Protein AF-A0A970NXM2-F1 (afdb_monomer_lite)

Secondary structure (DSSP, 8-state):
-HHHHHTS-STHHHHHHHHHHHHHTHHHHHS-----PPTTTTTSHHHHHHHHHHTT-HHHHHHHHHHHHHHHHHHHHHHHHHHTSSSS--SHHHHHHHHHHHH-GGG-S--HHHHHHHHHHHHHHHHHTTTT-SS-HHHHHHHHHHHHHHHHH-GGGGGGHHHHHHHHHHH-SS--HHHHHHHHHHHHHHHHHHHHHHHHTT-HHHHHHHHHHHHHS--HHHHS-HHHHHHH-

Foldseek 3Di:
DVVVVQQDPDPVNLCLLVVLLCVLLVVCLVPPDDQDDAQLFCVQQVNVVVCVVCVVPRNVQLVVLSVLLLLLLVLQLVLCVPVVPDVGNTSCSSNVSSVLVSLPNSPSGHGLQSVLSNLQSVLVSLLLVQLVDLCSLVSLLSSLLSLLVSCSSPVCSVVCLVVSLVSNVVRHPDPDVSSVVNSPCNNCVSVVVVCVVCVVVVNNVVNVVSNVSSVPPDPCSCVVDVSNVVSVD

Sequence (233 aa):
MLLKLAKSKGTINYLLPTLAGLLFWMKELMNPTIYPYYRGESENLLFQAIDKFLHPYEKLQIIFALAVVITLAYLLQQINNHYNFIRHRSFFPALTFIIIISGFTGMHSLHPVYLASIFIGIAIYRLFDIYERPKPYSAAFDAGFLLGVASLFYLNTFLLFPAFISGLSILSHEKRWREFVLISIGTLLPILFAVSYSIITEQFLEMLKVFEQNLITSNSHFGKNIKIQIYLG

Radius of gyration: 19.2 Å; chains: 1; bounding box: 57×32×51 Å

pLDDT: mean 87.13, std 11.41, range [49.31, 98.56]

Structure (mmCIF, N/CA/C/O backbone):
data_AF-A0A970NXM2-F1
#
_entry.id   AF-A0A970NXM2-F1
#
loop_
_atom_site.group_PDB
_atom_site.id
_atom_site.type_symbol
_atom_site.label_atom_id
_atom_site.label_alt_id
_atom_site.label_comp_id
_atom_site.label_asym_id
_atom_site.label_entity_id
_atom_site.label_seq_id
_atom_site.pdbx_PDB_ins_code
_atom_site.Cartn_x
_atom_site.Cartn_y
_atom_site.Cartn_z
_atom_site.occupancy
_atom_site.B_iso_or_equiv
_atom_site.auth_seq_id
_atom_site.auth_comp_id
_atom_site.auth_asym_id
_atom_site.auth_atom_id
_atom_site.pdbx_PDB_model_num
ATOM 1 N N . MET A 1 1 ? -30.966 -3.063 -14.718 1.00 51.62 1 MET A N 1
ATOM 2 C CA . MET A 1 1 ? -30.820 -4.529 -14.537 1.00 51.62 1 MET A CA 1
ATOM 3 C C . MET A 1 1 ? -29.600 -4.891 -13.684 1.00 51.62 1 MET A C 1
ATOM 5 O O . MET A 1 1 ? -29.771 -5.597 -12.699 1.00 51.62 1 MET A O 1
ATOM 9 N N . LEU A 1 2 ? -28.418 -4.323 -13.964 1.00 49.31 2 LEU A N 1
ATOM 10 C CA . LEU A 1 2 ? -27.185 -4.504 -13.170 1.00 49.31 2 LEU A CA 1
ATOM 11 C C . LEU A 1 2 ? -27.347 -4.169 -11.671 1.00 49.31 2 LEU A C 1
ATOM 13 O O . LEU A 1 2 ? -26.905 -4.927 -10.814 1.00 49.31 2 LEU A O 1
ATOM 17 N N . LEU A 1 3 ? -28.090 -3.104 -11.345 1.00 52.34 3 LEU A N 1
ATOM 18 C CA . LEU A 1 3 ? -28.385 -2.708 -9.958 1.00 52.34 3 LEU A CA 1
ATOM 19 C C . LEU A 1 3 ? -29.198 -3.752 -9.166 1.00 52.34 3 LEU A C 1
ATOM 21 O O . LEU A 1 3 ? -29.034 -3.855 -7.955 1.00 52.34 3 LEU A O 1
ATOM 25 N N . LYS A 1 4 ? -30.070 -4.533 -9.825 1.00 56.59 4 LYS A N 1
ATOM 26 C CA . LYS A 1 4 ? -30.846 -5.602 -9.164 1.00 56.59 4 LYS A CA 1
ATOM 27 C C . LYS A 1 4 ? -29.987 -6.844 -8.914 1.00 56.59 4 LYS A C 1
ATOM 29 O O . LYS A 1 4 ? -30.122 -7.455 -7.859 1.00 56.59 4 LYS A O 1
ATOM 3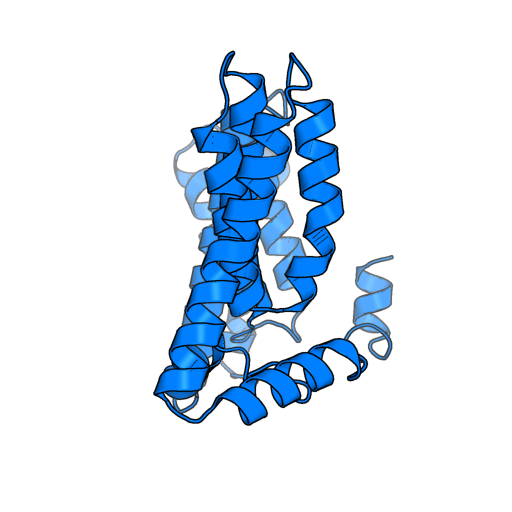4 N N . LEU A 1 5 ? -29.082 -7.171 -9.841 1.00 54.75 5 LEU A N 1
ATOM 35 C CA . LEU A 1 5 ? -28.118 -8.264 -9.682 1.00 54.75 5 LEU A CA 1
ATOM 36 C C . LEU A 1 5 ? -27.147 -7.973 -8.531 1.00 54.75 5 LEU A C 1
ATOM 38 O O . LEU A 1 5 ? -27.050 -8.783 -7.618 1.00 54.75 5 LEU A O 1
ATOM 42 N N . ALA A 1 6 ? -26.555 -6.777 -8.478 1.00 54.09 6 ALA A N 1
ATOM 43 C CA . ALA A 1 6 ? -25.621 -6.383 -7.415 1.00 54.09 6 ALA A CA 1
ATOM 44 C C . ALA A 1 6 ? -26.251 -6.292 -6.004 1.00 54.09 6 ALA A C 1
ATOM 46 O O . ALA A 1 6 ? -25.542 -6.375 -5.001 1.00 54.09 6 ALA A O 1
ATOM 47 N N . LYS A 1 7 ? -27.582 -6.144 -5.912 1.00 52.72 7 LYS A N 1
ATOM 48 C CA . LYS A 1 7 ? -28.333 -6.055 -4.644 1.00 52.72 7 LYS A CA 1
ATOM 49 C C . LYS A 1 7 ? -28.886 -7.405 -4.156 1.00 52.72 7 LYS A C 1
ATOM 51 O O . LYS A 1 7 ? -29.424 -7.479 -3.053 1.00 52.72 7 LYS A O 1
ATOM 56 N N . SER A 1 8 ? -28.787 -8.465 -4.962 1.00 52.66 8 SER A N 1
ATOM 57 C CA . SER A 1 8 ? -29.220 -9.814 -4.570 1.00 52.66 8 SER A CA 1
ATOM 58 C C . SER A 1 8 ? -28.339 -10.374 -3.432 1.00 52.66 8 SER A C 1
ATOM 60 O O . SER A 1 8 ? -27.181 -9.996 -3.275 1.00 52.66 8 SER A O 1
ATOM 62 N N . LYS A 1 9 ? -28.877 -11.261 -2.589 1.00 57.03 9 LYS A N 1
ATOM 63 C CA . LYS A 1 9 ? -28.135 -11.889 -1.474 1.00 57.03 9 LYS A CA 1
ATOM 64 C C . LYS A 1 9 ? -27.429 -13.199 -1.872 1.00 57.03 9 LYS A C 1
ATOM 66 O O . LYS A 1 9 ? -27.000 -13.942 -0.997 1.00 57.03 9 LYS A O 1
ATOM 71 N N . GLY A 1 10 ? -27.355 -13.521 -3.165 1.00 63.84 10 GLY A N 1
ATOM 72 C CA . GLY A 1 10 ? -26.793 -14.788 -3.642 1.00 63.84 10 GLY A CA 1
ATOM 73 C C . GLY A 1 10 ? -25.262 -14.830 -3.614 1.00 63.84 10 GLY A C 1
ATOM 74 O O . GLY A 1 10 ? -24.608 -13.831 -3.903 1.00 63.84 10 GLY A O 1
ATOM 75 N N . THR A 1 11 ? -24.692 -16.012 -3.353 1.00 64.00 11 THR A N 1
ATOM 76 C CA . THR A 1 11 ? -23.241 -16.301 -3.390 1.00 64.00 11 THR A CA 1
ATOM 77 C C . THR A 1 11 ? -22.576 -15.867 -4.704 1.00 64.00 11 THR A C 1
ATOM 79 O O . THR A 1 11 ? -21.425 -15.445 -4.712 1.00 64.00 11 THR A O 1
ATOM 82 N N . ILE A 1 12 ? -23.332 -15.874 -5.808 1.00 66.25 12 ILE A N 1
ATOM 83 C CA . ILE A 1 12 ? -22.921 -15.382 -7.136 1.00 66.25 12 ILE A CA 1
ATOM 84 C C . ILE A 1 12 ? -22.411 -13.933 -7.096 1.00 66.25 12 ILE A C 1
ATOM 86 O O . ILE A 1 12 ? -21.516 -13.577 -7.858 1.00 66.25 12 ILE A O 1
ATOM 90 N N . ASN A 1 13 ? -22.904 -13.104 -6.175 1.00 72.75 13 ASN A N 1
ATOM 91 C CA . ASN A 1 13 ? -22.493 -11.706 -6.099 1.00 72.75 13 ASN A CA 1
ATOM 92 C C . ASN A 1 13 ? -21.070 -11.513 -5.578 1.00 72.75 13 ASN A C 1
ATOM 94 O O . ASN A 1 13 ? -20.449 -10.504 -5.900 1.00 72.75 13 ASN A O 1
ATOM 98 N N . TYR A 1 14 ? -20.522 -12.500 -4.863 1.00 76.06 14 TYR A N 1
ATOM 99 C CA . TYR A 1 14 ? -19.106 -12.508 -4.510 1.00 76.06 14 TYR A CA 1
ATOM 100 C C . TYR A 1 14 ? -18.216 -12.753 -5.728 1.00 76.06 14 TYR A C 1
ATOM 102 O O . TYR A 1 14 ? -17.083 -12.294 -5.722 1.00 76.06 14 TYR A O 1
ATOM 110 N N . LEU A 1 15 ? -18.711 -13.423 -6.774 1.00 84.69 15 LEU A N 1
ATOM 111 C CA . LEU A 1 15 ? -17.960 -13.679 -8.008 1.00 84.69 15 LEU A CA 1
ATOM 112 C C . LEU A 1 15 ? -18.095 -12.550 -9.040 1.00 84.69 15 LEU A C 1
ATOM 114 O O . LEU A 1 15 ? -17.373 -12.524 -10.029 1.00 84.69 15 LEU A O 1
ATOM 118 N N . LEU A 1 16 ? -19.011 -11.598 -8.842 1.00 85.75 16 LEU A N 1
ATOM 119 C CA . LEU A 1 16 ? -19.189 -10.499 -9.794 1.00 85.75 16 LEU A CA 1
ATOM 120 C C . LEU A 1 16 ? -17.921 -9.637 -9.961 1.00 85.75 16 LEU A C 1
ATOM 122 O O . LEU A 1 16 ? -17.579 -9.362 -11.109 1.00 85.75 16 LEU A O 1
ATOM 126 N N . PRO A 1 17 ? -17.202 -9.223 -8.893 1.00 86.62 17 PRO A N 1
ATOM 127 C CA . PRO A 1 17 ? -15.976 -8.442 -9.042 1.00 86.62 17 PRO A CA 1
ATOM 128 C C . PRO A 1 17 ? -14.896 -9.199 -9.828 1.00 86.62 17 PRO A C 1
ATOM 130 O O . PRO A 1 17 ? -14.318 -8.652 -10.763 1.00 86.62 17 PRO A O 1
ATOM 133 N N . THR A 1 18 ? -14.670 -10.477 -9.517 1.00 89.50 18 THR A N 1
ATOM 134 C CA . THR A 1 18 ? -13.698 -11.322 -10.229 1.00 89.50 18 THR A CA 1
ATOM 135 C C . THR A 1 18 ? -14.045 -11.485 -11.703 1.00 89.50 18 THR A C 1
ATOM 137 O O . THR A 1 18 ? -13.184 -11.278 -12.557 1.00 89.50 18 THR A O 1
ATOM 140 N N . LEU A 1 19 ? -15.304 -11.798 -12.021 1.00 90.94 19 LEU A N 1
ATOM 141 C CA . LEU A 1 19 ? -15.761 -11.927 -13.407 1.00 90.94 19 LEU A CA 1
ATOM 142 C C . LEU A 1 19 ? -15.660 -10.601 -14.171 1.00 90.94 19 LEU A C 1
ATOM 144 O O . LEU A 1 19 ? -15.241 -10.595 -15.325 1.00 90.94 19 LEU A O 1
ATOM 148 N N . ALA A 1 20 ? -16.002 -9.480 -13.530 1.00 89.62 20 ALA A N 1
ATOM 149 C CA . ALA A 1 20 ? -15.867 -8.154 -14.126 1.00 89.62 20 ALA A CA 1
ATOM 150 C C . ALA A 1 20 ? -14.399 -7.812 -14.418 1.00 89.62 20 ALA A C 1
ATOM 152 O O . ALA A 1 20 ? -14.097 -7.355 -15.516 1.00 89.62 20 ALA A O 1
ATOM 153 N N . GLY A 1 21 ? -13.487 -8.083 -13.480 1.00 89.81 21 GLY A N 1
ATOM 154 C CA . GLY A 1 21 ? -12.051 -7.874 -13.677 1.00 89.81 21 GLY A CA 1
ATOM 155 C C . GLY A 1 21 ? -11.508 -8.685 -14.855 1.00 89.81 21 GLY A C 1
ATOM 156 O O . GLY A 1 21 ? -10.881 -8.118 -15.744 1.00 89.81 21 GLY A O 1
ATOM 157 N N . LEU A 1 22 ? -11.824 -9.985 -14.916 1.00 91.94 22 LEU A N 1
ATOM 158 C CA . LEU A 1 22 ? -11.430 -10.855 -16.033 1.00 91.94 22 LEU A CA 1
ATOM 159 C C . LEU A 1 22 ? -11.963 -10.352 -17.379 1.00 91.94 22 LEU A C 1
ATOM 161 O O . LEU A 1 22 ? -11.237 -10.364 -18.369 1.00 91.94 22 LEU A O 1
ATOM 165 N N . LEU A 1 23 ? -13.219 -9.900 -17.413 1.00 92.25 23 LEU A N 1
ATOM 166 C CA . LEU A 1 23 ? -13.845 -9.389 -18.628 1.00 92.25 23 LEU A CA 1
ATOM 167 C C . LEU A 1 23 ? -13.195 -8.082 -19.092 1.00 92.25 23 LEU A C 1
ATOM 169 O O . LEU A 1 23 ? -12.892 -7.943 -20.275 1.00 92.25 23 LEU A O 1
ATOM 173 N N . PHE A 1 24 ? -12.964 -7.131 -18.184 1.00 90.56 24 PHE A N 1
ATOM 174 C CA . PHE A 1 24 ? -12.408 -5.828 -18.551 1.00 90.56 24 PHE A CA 1
ATOM 175 C C . PHE A 1 24 ? -10.918 -5.875 -18.896 1.00 90.56 24 PHE A C 1
ATOM 177 O O . PHE A 1 24 ? -10.486 -5.115 -19.754 1.00 90.56 24 PHE A O 1
ATOM 184 N N . TRP A 1 25 ? -10.154 -6.782 -18.285 1.00 93.12 25 TRP A N 1
ATOM 185 C CA . TRP A 1 25 ? -8.719 -6.950 -18.547 1.00 93.12 25 TRP A CA 1
ATOM 186 C C . TRP A 1 25 ? -8.432 -7.954 -19.672 1.00 93.12 25 TRP A C 1
ATOM 188 O O . TRP A 1 25 ? -7.274 -8.222 -19.994 1.00 93.12 25 TRP A O 1
ATOM 198 N N . MET A 1 26 ? -9.471 -8.536 -20.288 1.00 89.75 26 MET A N 1
ATOM 199 C CA . MET A 1 26 ? -9.331 -9.573 -21.316 1.00 89.75 26 MET A CA 1
ATOM 200 C C . MET A 1 26 ? -8.472 -9.107 -22.498 1.00 89.75 26 MET A C 1
ATOM 202 O O . MET A 1 26 ? -7.685 -9.882 -23.038 1.00 89.75 26 MET A O 1
ATOM 206 N N . LYS A 1 27 ? -8.598 -7.836 -22.893 1.00 89.00 27 LYS A N 1
ATOM 207 C CA . LYS A 1 27 ? -7.837 -7.269 -24.009 1.00 89.00 27 LYS A CA 1
ATOM 208 C C . LYS A 1 27 ? -6.336 -7.257 -23.714 1.00 89.00 27 LYS A C 1
ATOM 210 O O . LYS A 1 27 ? -5.552 -7.672 -24.566 1.00 89.00 27 LYS A O 1
ATOM 215 N N . GLU A 1 28 ? -5.948 -6.811 -22.525 1.00 87.75 28 GLU A N 1
ATOM 216 C CA . GLU A 1 28 ? -4.548 -6.726 -22.103 1.00 87.75 28 GLU A CA 1
ATOM 217 C C . GLU A 1 28 ? -3.967 -8.109 -21.765 1.00 87.75 28 GLU A C 1
ATOM 219 O O . GLU A 1 28 ? -2.797 -8.366 -22.027 1.00 87.75 28 GLU A O 1
ATOM 224 N N . LEU A 1 29 ? -4.791 -9.058 -21.309 1.00 88.38 29 LEU A N 1
ATOM 225 C CA . LEU A 1 29 ? -4.407 -10.473 -21.187 1.00 88.38 29 LEU A CA 1
ATOM 226 C C . LEU A 1 29 ? -4.027 -11.100 -22.540 1.00 88.38 29 LEU A C 1
ATOM 228 O O . LEU A 1 29 ? -3.124 -11.939 -22.610 1.00 88.38 29 LEU A O 1
ATOM 232 N N . MET A 1 30 ? -4.719 -10.711 -23.616 1.00 89.50 30 MET A N 1
ATOM 233 C CA . MET A 1 30 ? -4.432 -11.190 -24.971 1.00 89.50 30 MET A CA 1
ATOM 234 C C . MET A 1 30 ? -3.231 -10.475 -25.596 1.00 89.50 30 MET A C 1
ATOM 236 O O . MET A 1 30 ? -2.413 -11.134 -26.236 1.00 89.50 30 MET A O 1
ATOM 240 N N . ASN A 1 31 ? -3.117 -9.160 -25.392 1.00 89.56 31 ASN A N 1
ATOM 241 C CA . ASN A 1 31 ? -2.038 -8.325 -25.918 1.00 89.56 31 ASN A CA 1
ATOM 242 C C . ASN A 1 31 ? -1.353 -7.572 -24.769 1.00 89.56 31 ASN A C 1
ATOM 244 O O . ASN A 1 31 ? -1.768 -6.452 -24.453 1.00 89.56 31 ASN A O 1
ATOM 248 N N . PRO A 1 32 ? -0.332 -8.179 -24.140 1.00 85.75 32 PRO A N 1
ATOM 249 C CA . PRO A 1 32 ? 0.332 -7.583 -22.998 1.00 85.75 32 PRO A CA 1
ATOM 250 C C . PRO A 1 32 ? 1.004 -6.261 -23.345 1.00 85.75 32 PRO A C 1
ATOM 252 O O . PRO A 1 32 ? 1.709 -6.148 -24.345 1.00 85.75 32 PRO A O 1
ATOM 255 N N . THR A 1 33 ? 0.808 -5.262 -22.492 1.00 83.81 33 THR A N 1
ATOM 256 C CA . THR A 1 33 ? 1.515 -3.984 -22.574 1.00 83.81 33 THR A CA 1
ATOM 257 C C . THR A 1 33 ? 2.249 -3.747 -21.267 1.00 83.81 33 THR A C 1
ATOM 259 O O . THR A 1 33 ? 1.625 -3.675 -20.207 1.00 83.81 33 THR A O 1
ATOM 262 N N . ILE A 1 34 ? 3.573 -3.630 -21.333 1.00 83.00 34 ILE A N 1
ATOM 263 C CA . ILE A 1 34 ? 4.397 -3.329 -20.161 1.00 83.00 34 ILE A CA 1
ATOM 264 C C . ILE A 1 34 ? 4.172 -1.871 -19.763 1.00 83.00 34 ILE A C 1
ATOM 266 O O . ILE A 1 34 ? 4.107 -0.982 -20.616 1.00 83.00 34 ILE A O 1
ATOM 270 N N . TYR A 1 35 ? 4.049 -1.629 -18.461 1.00 85.44 35 TYR A N 1
ATOM 271 C CA . TYR A 1 35 ? 3.904 -0.280 -17.944 1.00 85.44 35 TYR A CA 1
ATOM 272 C C . TYR A 1 35 ? 5.259 0.451 -17.974 1.00 85.44 35 TYR A C 1
ATOM 274 O O . TYR A 1 35 ? 6.244 -0.066 -17.442 1.00 85.44 35 TYR A O 1
ATOM 282 N N . PRO A 1 36 ? 5.347 1.645 -18.586 1.00 85.06 36 PRO A N 1
ATOM 283 C CA . PRO A 1 36 ? 6.585 2.410 -18.622 1.00 85.06 36 PRO A CA 1
ATOM 284 C C . PRO A 1 36 ? 6.792 3.152 -17.295 1.00 85.06 36 PRO A C 1
ATOM 286 O O . PRO A 1 36 ? 6.307 4.273 -17.106 1.00 85.06 36 PRO A O 1
ATOM 289 N N . TYR A 1 37 ? 7.529 2.507 -16.388 1.00 86.00 37 TYR A N 1
ATOM 290 C CA . TYR A 1 37 ? 7.935 3.072 -15.102 1.00 86.00 37 TYR A CA 1
ATOM 291 C C . TYR A 1 37 ? 8.694 4.393 -15.277 1.00 86.00 37 TYR A C 1
ATOM 293 O O . TYR A 1 37 ? 9.531 4.532 -16.177 1.00 86.00 37 TYR A O 1
ATOM 301 N N . TYR A 1 38 ? 8.445 5.363 -14.396 1.00 84.19 38 TYR A N 1
ATOM 302 C CA . TYR A 1 38 ? 9.346 6.511 -14.283 1.00 84.19 38 TYR A CA 1
ATOM 303 C C . TYR A 1 38 ? 10.623 6.117 -13.516 1.00 84.19 38 TYR A C 1
ATOM 305 O O . TYR A 1 38 ? 10.699 5.065 -12.878 1.00 84.19 38 TYR A O 1
ATOM 313 N N . ARG A 1 39 ? 11.666 6.954 -13.587 1.00 83.75 39 ARG A N 1
ATOM 314 C CA . ARG A 1 39 ? 12.957 6.667 -12.935 1.00 83.75 39 ARG A CA 1
ATOM 315 C C . ARG A 1 39 ? 12.795 6.499 -11.420 1.00 83.75 39 ARG A C 1
ATOM 317 O O . ARG A 1 39 ? 12.246 7.381 -10.766 1.00 83.75 39 ARG A O 1
ATOM 324 N N . GLY A 1 40 ? 13.275 5.379 -10.884 1.00 83.50 40 GLY A N 1
ATOM 325 C CA . GLY A 1 40 ? 13.169 5.036 -9.465 1.00 83.50 40 GLY A CA 1
ATOM 326 C C . GLY A 1 40 ? 11.869 4.328 -9.061 1.00 83.50 40 GLY A C 1
ATOM 327 O O . GLY A 1 40 ? 11.788 3.813 -7.949 1.00 83.50 40 GLY A O 1
ATOM 328 N N . GLU A 1 41 ? 10.853 4.244 -9.928 1.00 86.62 41 GLU A N 1
ATOM 329 C CA . GLU A 1 41 ? 9.565 3.621 -9.585 1.00 86.62 41 GLU A CA 1
ATOM 330 C C . GLU A 1 41 ? 9.669 2.094 -9.447 1.00 86.62 41 GLU A C 1
ATOM 332 O O . GLU A 1 41 ? 9.188 1.527 -8.462 1.00 86.62 41 GLU A O 1
ATOM 337 N N . SER A 1 42 ? 10.338 1.427 -10.393 1.00 89.25 42 SER A N 1
ATOM 338 C CA . SER A 1 42 ? 10.581 -0.021 -10.340 1.00 89.25 42 SER A CA 1
ATOM 339 C C . SER A 1 42 ? 11.682 -0.422 -9.354 1.00 89.25 42 SER A C 1
ATOM 341 O O . SER A 1 42 ? 11.787 -1.580 -8.960 1.00 89.25 42 SER A O 1
ATOM 343 N N . GLU A 1 43 ? 12.488 0.545 -8.918 1.00 90.12 43 GLU A N 1
ATOM 344 C CA . GLU A 1 43 ? 13.661 0.334 -8.067 1.00 90.12 43 GLU A CA 1
ATOM 345 C C . GLU A 1 43 ? 13.348 0.452 -6.567 1.00 90.12 43 GLU A C 1
ATOM 347 O O . GLU A 1 43 ? 14.238 0.283 -5.737 1.00 90.12 43 GLU A O 1
ATOM 352 N N . ASN A 1 44 ? 12.087 0.708 -6.196 1.00 91.06 44 ASN A N 1
ATOM 353 C CA . ASN A 1 44 ? 11.649 0.692 -4.799 1.00 91.06 44 ASN A CA 1
ATOM 354 C C . ASN A 1 44 ? 11.992 -0.655 -4.139 1.00 91.06 44 ASN A C 1
ATOM 356 O O . ASN A 1 44 ? 11.723 -1.708 -4.711 1.00 91.06 44 ASN A O 1
ATOM 360 N N . LEU A 1 45 ? 12.545 -0.630 -2.922 1.00 90.62 45 LEU A N 1
ATOM 361 C CA . LEU A 1 45 ? 13.250 -1.770 -2.320 1.00 90.62 45 LEU A CA 1
ATOM 362 C C . LEU A 1 45 ? 12.470 -3.098 -2.362 1.00 90.62 45 LEU A C 1
ATOM 364 O O . LEU A 1 45 ? 12.998 -4.112 -2.816 1.00 90.62 45 LEU A O 1
ATOM 368 N N . LEU A 1 46 ? 11.210 -3.109 -1.908 1.00 93.06 46 LEU A N 1
ATOM 369 C CA . LEU A 1 46 ? 10.402 -4.338 -1.910 1.00 93.06 46 LEU A CA 1
ATOM 370 C C . LEU A 1 46 ? 9.811 -4.651 -3.287 1.00 93.06 46 LEU A C 1
ATOM 372 O O . LEU A 1 46 ? 9.609 -5.818 -3.625 1.00 93.06 46 LEU A O 1
ATOM 376 N N . PHE A 1 47 ? 9.528 -3.624 -4.085 1.00 93.88 47 PHE A N 1
ATOM 377 C CA . PHE A 1 47 ? 8.950 -3.809 -5.410 1.00 93.88 47 PHE A CA 1
ATOM 378 C C . PHE A 1 47 ? 9.972 -4.349 -6.415 1.00 93.88 47 PHE A C 1
ATOM 380 O O . PHE A 1 47 ? 9.633 -5.223 -7.206 1.00 93.88 47 PHE A O 1
ATOM 387 N N . GLN A 1 48 ? 11.229 -3.917 -6.326 1.00 93.00 48 GLN A N 1
ATOM 388 C CA . GLN A 1 48 ? 12.312 -4.311 -7.222 1.00 93.00 48 GLN A CA 1
ATOM 389 C C . GLN A 1 48 ? 12.505 -5.833 -7.266 1.00 93.00 48 GLN A C 1
ATOM 391 O O . GLN A 1 48 ? 12.794 -6.390 -8.322 1.00 93.00 48 GLN A O 1
ATOM 396 N N . ALA A 1 49 ? 12.333 -6.526 -6.136 1.00 92.00 49 ALA A N 1
ATOM 397 C CA . ALA A 1 49 ? 12.417 -7.985 -6.087 1.00 92.00 49 ALA A CA 1
ATOM 398 C C . ALA A 1 49 ? 11.297 -8.659 -6.902 1.00 92.00 49 ALA A C 1
ATOM 400 O O . ALA A 1 49 ? 11.542 -9.636 -7.610 1.00 92.00 49 ALA A O 1
ATOM 401 N N . ILE A 1 50 ? 10.079 -8.117 -6.825 1.00 93.12 50 ILE A N 1
ATOM 402 C CA . ILE A 1 50 ? 8.908 -8.625 -7.550 1.00 93.12 50 ILE A CA 1
ATOM 403 C C . ILE A 1 50 ? 9.022 -8.295 -9.036 1.00 93.12 50 ILE A C 1
ATOM 405 O O . ILE A 1 50 ? 8.800 -9.174 -9.868 1.00 93.12 50 ILE A O 1
ATOM 409 N N . ASP A 1 51 ? 9.408 -7.059 -9.364 1.00 92.56 51 ASP A N 1
ATOM 410 C CA . ASP A 1 51 ? 9.624 -6.624 -10.740 1.00 92.56 51 ASP A CA 1
ATOM 411 C C . ASP A 1 51 ? 10.691 -7.491 -11.409 1.00 92.56 51 ASP A C 1
ATOM 413 O O . ASP A 1 51 ? 10.386 -8.147 -12.394 1.00 92.56 51 ASP A O 1
ATOM 417 N N . LYS A 1 52 ? 11.884 -7.648 -10.815 1.00 92.31 52 LYS A N 1
ATOM 418 C CA . LYS A 1 52 ? 12.951 -8.513 -11.362 1.00 92.31 52 LYS A CA 1
ATOM 419 C C . LYS A 1 52 ? 12.491 -9.948 -11.630 1.00 92.31 52 LYS A C 1
ATOM 421 O O . LYS A 1 52 ? 12.907 -10.542 -12.622 1.00 92.31 52 LYS A O 1
ATOM 426 N N . PHE A 1 53 ? 11.655 -10.513 -10.758 1.00 93.19 53 PHE A N 1
ATOM 427 C CA . PHE A 1 53 ? 11.149 -11.878 -10.914 1.00 93.19 53 PHE A CA 1
ATOM 428 C C . PHE A 1 53 ? 10.111 -12.004 -12.042 1.00 93.19 53 PHE A C 1
ATOM 430 O O . PHE A 1 53 ? 10.115 -12.988 -12.781 1.00 93.19 53 PHE A O 1
ATOM 437 N N . LEU A 1 54 ? 9.226 -11.014 -12.189 1.00 92.19 54 LEU A N 1
ATOM 438 C CA . LEU A 1 54 ? 8.138 -11.030 -13.173 1.00 92.19 54 LEU A CA 1
ATOM 439 C C . LEU A 1 54 ? 8.507 -10.362 -14.508 1.00 92.19 54 LEU A C 1
ATOM 441 O O . LEU A 1 54 ? 7.811 -10.579 -15.501 1.00 92.19 54 LEU A O 1
ATOM 445 N N . HIS A 1 55 ? 9.598 -9.594 -14.563 1.00 88.19 55 HIS A N 1
ATOM 446 C CA . HIS A 1 55 ? 10.044 -8.838 -15.736 1.00 88.19 55 HIS A CA 1
ATOM 447 C C . HIS A 1 55 ? 10.115 -9.680 -17.022 1.00 88.19 55 HIS A C 1
ATOM 449 O O . HIS A 1 55 ? 9.601 -9.228 -18.043 1.00 88.19 55 HIS A O 1
ATOM 455 N N . PRO A 1 56 ? 10.647 -10.923 -17.006 1.00 89.12 56 PRO A N 1
ATOM 456 C CA . PRO A 1 56 ? 10.747 -11.742 -18.217 1.00 89.12 56 PRO A CA 1
ATOM 457 C C . PRO A 1 56 ? 9.397 -12.231 -18.766 1.00 89.12 56 PRO A C 1
ATOM 459 O O . PRO A 1 56 ? 9.336 -12.737 -19.884 1.00 89.12 56 PRO A O 1
ATOM 462 N N . TYR A 1 57 ? 8.321 -12.140 -17.978 1.00 91.81 57 TYR A N 1
ATOM 463 C CA . TYR A 1 57 ? 7.046 -12.793 -18.259 1.00 91.81 57 TYR A CA 1
ATOM 464 C C . TYR A 1 57 ? 5.892 -11.786 -18.317 1.00 91.81 57 TYR A C 1
ATOM 466 O O . TYR A 1 57 ? 5.109 -11.651 -17.375 1.00 91.81 57 TYR A O 1
ATOM 474 N N . GLU A 1 58 ? 5.728 -11.128 -19.463 1.00 90.56 58 GLU A N 1
ATOM 475 C CA . GLU A 1 58 ? 4.730 -10.062 -19.669 1.00 90.56 58 GLU A CA 1
ATOM 476 C C . GLU A 1 58 ? 3.299 -10.481 -19.288 1.00 90.56 58 GLU A C 1
ATOM 478 O O . GLU A 1 58 ? 2.589 -9.765 -18.584 1.00 90.56 58 GLU A O 1
ATOM 483 N N . LYS A 1 59 ? 2.870 -11.688 -19.682 1.00 91.31 59 LYS A N 1
ATOM 484 C CA . LYS A 1 59 ? 1.536 -12.207 -19.325 1.00 91.31 59 LYS A CA 1
ATOM 485 C C . LYS A 1 59 ? 1.382 -12.445 -17.824 1.00 91.31 59 LYS A C 1
ATOM 487 O O . LYS A 1 59 ? 0.309 -12.201 -17.277 1.00 91.31 59 LYS A O 1
ATOM 492 N N . LEU A 1 60 ? 2.436 -12.919 -17.154 1.00 92.62 60 LEU A N 1
ATOM 493 C CA . LEU A 1 60 ? 2.390 -13.161 -15.711 1.00 92.62 60 LEU A CA 1
ATOM 494 C C . LEU A 1 60 ? 2.302 -11.851 -14.928 1.00 92.62 60 LEU A C 1
ATOM 496 O O . LEU A 1 60 ? 1.601 -11.825 -13.923 1.00 92.62 60 LEU A O 1
ATOM 500 N N . GLN A 1 61 ? 2.923 -10.765 -15.401 1.00 92.69 61 GLN A N 1
ATOM 501 C CA . GLN A 1 61 ? 2.773 -9.437 -14.791 1.00 92.69 61 GLN A CA 1
ATOM 502 C C . GLN A 1 61 ? 1.311 -8.988 -14.762 1.00 92.69 61 GLN A C 1
ATOM 504 O O . GLN A 1 61 ? 0.823 -8.553 -13.721 1.00 92.69 61 GLN A O 1
ATOM 509 N N . ILE A 1 62 ? 0.595 -9.144 -15.879 1.00 93.25 62 ILE A N 1
ATOM 510 C CA . ILE A 1 62 ? -0.815 -8.745 -15.994 1.00 93.25 62 ILE A CA 1
ATOM 511 C C . ILE A 1 62 ? -1.708 -9.643 -15.139 1.00 93.25 62 ILE A C 1
ATOM 513 O O . ILE A 1 62 ? -2.564 -9.142 -14.413 1.00 93.25 62 ILE A O 1
ATOM 517 N N . ILE A 1 63 ? -1.490 -10.962 -15.168 1.00 94.25 63 ILE A N 1
ATOM 518 C CA . ILE A 1 63 ? -2.237 -11.911 -14.327 1.00 94.25 63 ILE A CA 1
ATOM 519 C C . ILE A 1 63 ? -2.018 -11.599 -12.842 1.00 94.25 63 ILE A C 1
ATOM 521 O O . ILE A 1 63 ? -2.976 -11.577 -12.067 1.00 94.25 63 ILE A O 1
ATOM 525 N N . PHE A 1 64 ? -0.774 -11.328 -12.444 1.00 95.00 64 PHE A N 1
ATOM 526 C CA . PHE A 1 64 ? -0.433 -10.967 -11.074 1.00 95.00 64 PHE A CA 1
ATOM 527 C C . PHE A 1 64 ? -1.074 -9.635 -10.670 1.00 95.00 64 PHE A C 1
ATOM 529 O O . PHE A 1 64 ? -1.716 -9.560 -9.624 1.00 95.00 64 PHE A O 1
ATOM 536 N N . ALA A 1 65 ? -0.979 -8.603 -11.513 1.00 94.62 65 ALA A N 1
ATOM 537 C CA . ALA A 1 65 ? -1.617 -7.311 -11.273 1.00 94.62 65 ALA A CA 1
ATOM 538 C C . ALA A 1 65 ? -3.140 -7.444 -11.127 1.00 94.62 65 ALA A C 1
ATOM 540 O O . ALA A 1 65 ? -3.712 -6.921 -10.171 1.00 94.62 65 ALA A O 1
ATOM 541 N N . LEU A 1 66 ? -3.793 -8.216 -12.001 1.00 94.75 66 LEU A N 1
ATOM 542 C CA . LEU A 1 66 ? -5.224 -8.493 -11.912 1.00 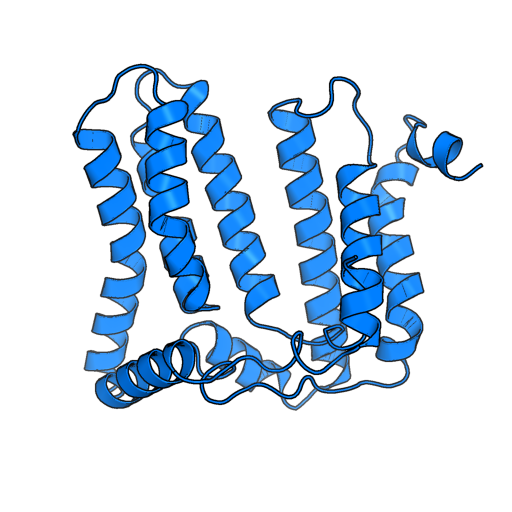94.75 66 LEU A CA 1
ATOM 543 C C . LEU A 1 66 ? -5.583 -9.200 -10.596 1.00 94.75 66 LEU A C 1
ATOM 545 O O . LEU A 1 66 ? -6.551 -8.819 -9.938 1.00 94.75 66 LEU A O 1
ATOM 549 N N . ALA A 1 67 ? -4.793 -10.191 -10.172 1.00 95.50 67 ALA A N 1
ATOM 550 C CA . ALA A 1 67 ? -4.998 -10.876 -8.896 1.00 95.50 67 ALA A CA 1
ATOM 551 C C . ALA A 1 67 ? -4.877 -9.915 -7.698 1.00 95.50 67 ALA A C 1
ATOM 553 O O . ALA A 1 67 ? -5.698 -9.961 -6.776 1.00 95.50 67 ALA A O 1
ATOM 554 N N . VAL A 1 68 ? -3.903 -9.001 -7.729 1.00 95.88 68 VAL A N 1
ATOM 555 C CA . VAL A 1 68 ? -3.721 -7.950 -6.716 1.00 95.88 68 VAL A CA 1
ATOM 556 C C . VAL A 1 68 ? -4.910 -6.980 -6.711 1.00 95.88 68 VAL A C 1
ATOM 558 O O . VAL A 1 68 ? -5.461 -6.704 -5.647 1.00 95.88 68 VAL A O 1
ATOM 561 N N . VAL A 1 69 ? -5.378 -6.515 -7.875 1.00 95.44 69 VAL A N 1
ATOM 562 C CA . VAL A 1 69 ? -6.544 -5.616 -8.003 1.00 95.44 69 VAL A CA 1
ATOM 563 C C . VAL A 1 69 ? -7.830 -6.273 -7.497 1.00 95.44 69 VAL A C 1
ATOM 565 O O . VAL A 1 69 ? -8.612 -5.648 -6.780 1.00 95.44 69 VAL A O 1
ATOM 568 N N . ILE A 1 70 ? -8.044 -7.548 -7.813 1.00 94.62 70 ILE A N 1
ATOM 569 C CA . ILE A 1 70 ? -9.175 -8.323 -7.292 1.00 94.62 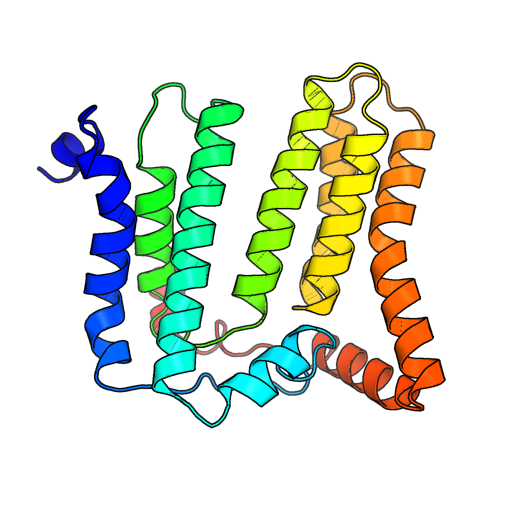70 ILE A CA 1
ATOM 570 C C . ILE A 1 70 ? -9.087 -8.434 -5.764 1.00 94.62 70 ILE A C 1
ATOM 572 O O . ILE A 1 70 ? -10.080 -8.224 -5.067 1.00 94.62 70 ILE A O 1
ATOM 576 N N . THR A 1 71 ? -7.895 -8.715 -5.234 1.00 95.50 71 THR A N 1
ATOM 577 C CA . THR A 1 71 ? -7.655 -8.787 -3.785 1.00 95.50 71 THR A CA 1
ATOM 578 C C . THR A 1 71 ? -7.968 -7.451 -3.108 1.00 95.50 71 THR A C 1
ATOM 580 O O . THR A 1 71 ? -8.667 -7.428 -2.095 1.00 95.50 71 THR A O 1
ATOM 583 N N . LEU A 1 72 ? -7.543 -6.330 -3.701 1.00 95.38 72 LEU A N 1
ATOM 584 C CA . LEU A 1 72 ? -7.881 -4.980 -3.241 1.00 95.38 72 LEU A CA 1
ATOM 585 C C . LEU A 1 72 ? -9.390 -4.728 -3.221 1.00 95.38 72 LEU A C 1
ATOM 587 O O . LEU A 1 72 ? -9.911 -4.196 -2.240 1.00 95.38 72 LEU A O 1
ATOM 591 N N . ALA A 1 73 ? -10.105 -5.138 -4.269 1.00 94.00 73 ALA A N 1
ATOM 592 C CA . ALA A 1 73 ? -11.554 -4.984 -4.342 1.00 94.00 73 ALA A CA 1
ATOM 593 C C . ALA A 1 73 ? -12.257 -5.704 -3.179 1.00 94.00 73 ALA A C 1
ATOM 595 O O . ALA A 1 73 ? -13.151 -5.143 -2.539 1.00 94.00 73 ALA A O 1
ATOM 596 N N . TYR A 1 74 ? -11.830 -6.931 -2.865 1.00 92.62 74 TYR A N 1
ATOM 597 C CA . TYR A 1 74 ? -12.369 -7.682 -1.731 1.00 92.62 74 TYR A CA 1
ATOM 598 C C . TYR A 1 74 ? -11.958 -7.102 -0.379 1.00 92.62 74 TYR A C 1
ATOM 600 O O . TYR A 1 74 ? -12.786 -7.074 0.530 1.00 92.62 74 TYR A O 1
ATOM 608 N N . LEU A 1 75 ? -10.733 -6.594 -0.248 1.00 93.62 75 LEU A N 1
ATOM 609 C CA . LEU A 1 75 ? -10.282 -5.909 0.963 1.00 93.62 75 LEU A CA 1
ATOM 610 C C . LEU A 1 75 ? -11.143 -4.668 1.247 1.00 93.62 75 LEU A C 1
ATOM 612 O O . LEU A 1 75 ? -11.635 -4.497 2.361 1.00 93.62 75 LEU A O 1
ATOM 616 N N . LEU A 1 76 ? -11.418 -3.847 0.229 1.00 91.62 76 LEU A N 1
ATOM 617 C CA . LEU A 1 76 ? -12.325 -2.699 0.346 1.00 91.62 76 LEU A CA 1
ATOM 618 C C . LEU A 1 76 ? -13.745 -3.127 0.728 1.00 91.62 76 LEU A C 1
ATOM 620 O O . LEU A 1 76 ? -14.381 -2.506 1.583 1.00 91.62 76 LEU A O 1
ATOM 624 N N . GLN A 1 77 ? -14.238 -4.220 0.142 1.00 90.50 77 GLN A N 1
ATOM 625 C CA . GLN A 1 77 ? -15.531 -4.783 0.519 1.00 90.50 77 GLN A CA 1
ATOM 626 C C . GLN A 1 77 ? -15.557 -5.244 1.978 1.00 90.50 77 GLN A C 1
ATOM 628 O O . GLN A 1 77 ? -16.564 -5.048 2.659 1.00 90.50 77 GLN A O 1
ATOM 633 N N . GLN A 1 78 ? -14.475 -5.856 2.460 1.00 89.75 78 GLN A N 1
ATOM 634 C CA . GLN A 1 78 ? -14.348 -6.310 3.840 1.00 89.75 78 GLN A CA 1
ATOM 635 C C . GLN A 1 78 ? -14.364 -5.128 4.811 1.00 89.75 78 GLN A C 1
ATOM 637 O O . GLN A 1 78 ? -15.140 -5.160 5.764 1.00 89.75 78 GLN A O 1
ATOM 642 N N . ILE A 1 79 ? -13.591 -4.072 4.536 1.00 90.12 79 ILE A N 1
ATOM 643 C CA . ILE A 1 79 ? -13.588 -2.831 5.329 1.00 90.12 79 ILE A CA 1
ATOM 644 C C . ILE A 1 79 ? -15.003 -2.245 5.391 1.00 90.12 79 ILE A C 1
ATOM 646 O O . ILE A 1 79 ? -15.517 -1.969 6.475 1.00 90.12 79 ILE A O 1
ATOM 650 N N . ASN A 1 80 ? -15.675 -2.122 4.241 1.00 88.50 80 ASN A N 1
ATOM 651 C CA . ASN A 1 80 ? -17.043 -1.613 4.179 1.00 88.50 80 ASN A CA 1
ATOM 652 C C . ASN A 1 80 ? -18.037 -2.476 4.976 1.00 88.50 80 ASN A C 1
ATOM 654 O O . ASN A 1 80 ? -18.907 -1.941 5.659 1.00 88.50 80 ASN A O 1
ATOM 658 N N . ASN A 1 81 ? -17.922 -3.804 4.884 1.00 86.19 81 ASN A N 1
ATOM 659 C CA . ASN A 1 81 ? -18.806 -4.735 5.582 1.00 86.19 81 ASN A CA 1
ATOM 660 C C . ASN A 1 81 ? -18.587 -4.740 7.100 1.00 86.19 81 ASN A C 1
ATOM 662 O O . ASN A 1 81 ? -19.545 -4.970 7.833 1.00 86.19 81 ASN A O 1
ATOM 666 N N . HIS A 1 82 ? -17.348 -4.546 7.556 1.00 86.12 82 HIS A N 1
ATOM 667 C CA . HIS A 1 82 ? -16.999 -4.585 8.973 1.00 86.12 82 HIS A CA 1
ATOM 668 C C . HIS A 1 82 ? -17.436 -3.301 9.688 1.00 86.12 82 HIS A C 1
ATOM 670 O O . HIS A 1 82 ? -18.227 -3.363 10.623 1.00 86.12 82 HIS A O 1
ATOM 676 N N . TYR A 1 83 ? -17.039 -2.134 9.169 1.00 83.69 83 TYR A N 1
ATOM 677 C CA . TYR A 1 83 ? -17.355 -0.837 9.785 1.00 83.69 83 TYR A CA 1
ATOM 678 C C . TYR A 1 83 ? -18.690 -0.232 9.319 1.00 83.69 83 TYR A C 1
ATOM 680 O O . TYR A 1 83 ? -19.029 0.889 9.686 1.00 83.69 83 TYR A O 1
ATOM 688 N N . ASN A 1 84 ? -19.471 -0.963 8.512 1.00 74.75 84 ASN A N 1
ATOM 689 C CA . ASN A 1 84 ? -20.794 -0.565 8.013 1.00 74.75 84 ASN A CA 1
ATOM 690 C C . ASN A 1 84 ? -20.849 0.844 7.385 1.00 74.75 84 ASN A C 1
ATOM 692 O O . ASN A 1 84 ? -21.846 1.551 7.548 1.00 74.75 84 ASN A O 1
ATOM 696 N N . PHE A 1 85 ? -19.820 1.236 6.619 1.00 61.22 85 PHE A N 1
ATOM 697 C CA . PHE A 1 85 ? -19.802 2.514 5.884 1.00 61.22 85 PHE A CA 1
ATOM 698 C C . PHE A 1 85 ? -21.075 2.717 5.046 1.00 61.22 85 PHE A C 1
ATOM 700 O O . PHE A 1 85 ? -21.618 3.819 4.977 1.00 61.22 85 PHE A O 1
ATOM 707 N N . ILE A 1 86 ? -21.595 1.635 4.455 1.00 60.78 86 ILE A N 1
ATOM 708 C CA . ILE A 1 86 ? -22.904 1.596 3.804 1.00 60.78 86 ILE A CA 1
ATOM 709 C C . ILE A 1 86 ? -23.868 0.788 4.679 1.00 60.78 86 ILE A C 1
ATOM 711 O O . ILE A 1 86 ? -23.691 -0.412 4.881 1.00 60.78 86 ILE A O 1
ATOM 715 N N . ARG A 1 87 ? -24.957 1.433 5.120 1.00 56.00 87 ARG A N 1
ATOM 716 C CA . ARG A 1 87 ? -26.012 0.875 6.001 1.00 56.00 87 ARG A CA 1
ATOM 717 C C . ARG A 1 87 ? -26.686 -0.403 5.470 1.00 56.00 87 ARG A C 1
ATOM 719 O O . ARG A 1 87 ? -27.414 -1.082 6.191 1.00 56.00 87 ARG A O 1
ATOM 726 N N . HIS A 1 88 ? -26.472 -0.729 4.198 1.00 61.47 88 HIS A N 1
ATOM 727 C CA . HIS A 1 88 ? -26.936 -1.947 3.550 1.00 61.47 88 HIS A CA 1
ATOM 728 C C . HIS A 1 88 ? -25.748 -2.744 3.014 1.00 61.47 88 HIS A C 1
ATOM 730 O O . HIS A 1 88 ? -24.957 -2.230 2.222 1.00 61.47 88 HIS A O 1
ATOM 736 N N . ARG A 1 89 ? -25.676 -4.031 3.380 1.00 62.91 89 ARG A N 1
ATOM 737 C CA . ARG A 1 89 ? -24.709 -4.972 2.802 1.00 62.91 89 ARG A CA 1
ATOM 738 C C . ARG A 1 89 ? -24.901 -5.011 1.291 1.00 62.91 89 ARG A C 1
ATOM 740 O O . ARG A 1 89 ? -25.930 -5.476 0.803 1.00 62.91 89 ARG A O 1
ATOM 747 N N . SER A 1 90 ? -23.928 -4.482 0.566 1.00 70.50 90 SER A N 1
ATOM 748 C CA . SER A 1 90 ? -23.949 -4.425 -0.888 1.00 70.50 90 SER A CA 1
ATOM 749 C C . SER A 1 90 ? -22.538 -4.579 -1.432 1.00 70.50 90 SER A C 1
ATOM 751 O O . SER A 1 90 ? -21.593 -4.082 -0.824 1.00 70.50 90 SER A O 1
ATOM 753 N N . PHE A 1 91 ? -22.405 -5.260 -2.570 1.00 74.94 91 PHE A N 1
ATOM 754 C CA . PHE A 1 91 ? -21.123 -5.485 -3.256 1.00 74.94 91 PHE A CA 1
ATOM 755 C C . PHE A 1 91 ? -20.706 -4.319 -4.156 1.00 74.94 91 PHE A C 1
ATOM 757 O O . PHE A 1 91 ? -19.782 -4.437 -4.960 1.00 74.94 91 PHE A O 1
ATOM 764 N N . PHE A 1 92 ? -21.412 -3.192 -4.047 1.00 76.94 92 PHE A N 1
ATOM 765 C CA . PHE A 1 92 ? -21.132 -2.006 -4.840 1.00 76.94 92 PHE A CA 1
ATOM 766 C C . PHE A 1 92 ? -19.707 -1.475 -4.641 1.00 76.94 92 PHE A C 1
ATOM 768 O O . PHE A 1 92 ? -19.097 -1.171 -5.657 1.00 76.94 92 PHE A O 1
ATOM 775 N N . PRO A 1 93 ? -19.121 -1.422 -3.426 1.00 83.31 93 PRO A N 1
ATOM 776 C CA . PRO A 1 93 ? -17.750 -0.936 -3.256 1.00 83.31 93 PRO A CA 1
ATOM 777 C C . PRO A 1 93 ? -16.721 -1.702 -4.096 1.00 83.31 93 PRO A C 1
ATOM 779 O O . PRO A 1 93 ? -15.971 -1.079 -4.843 1.00 83.31 93 PRO A O 1
ATOM 782 N N . ALA A 1 94 ? -16.729 -3.040 -4.045 1.00 87.56 94 ALA A N 1
ATOM 783 C CA . ALA A 1 94 ? -15.812 -3.861 -4.843 1.00 87.56 94 ALA A CA 1
ATOM 784 C C . ALA A 1 94 ? -16.033 -3.696 -6.351 1.00 87.56 94 ALA A C 1
ATOM 786 O O . ALA A 1 94 ? -15.074 -3.548 -7.106 1.00 87.56 94 ALA A O 1
ATOM 787 N N . LEU A 1 95 ? -17.293 -3.723 -6.798 1.00 87.88 95 LEU A N 1
ATOM 788 C CA . LEU A 1 95 ? -17.616 -3.606 -8.221 1.00 87.88 95 LEU A CA 1
ATOM 789 C C . LEU A 1 95 ? -17.247 -2.238 -8.781 1.00 87.88 95 LEU A C 1
ATOM 791 O O . LEU A 1 95 ? -16.627 -2.155 -9.837 1.00 87.88 95 LEU A O 1
ATOM 795 N N . THR A 1 96 ? -17.599 -1.175 -8.064 1.00 87.44 96 THR A N 1
ATOM 796 C CA . THR A 1 96 ? -17.257 0.193 -8.445 1.00 87.44 96 THR A CA 1
ATOM 797 C C . THR A 1 96 ? -15.746 0.373 -8.487 1.00 87.44 96 THR A C 1
ATOM 799 O O . THR A 1 96 ? -15.243 0.930 -9.455 1.00 87.44 96 THR A O 1
ATOM 802 N N . PHE A 1 97 ? -15.010 -0.159 -7.505 1.00 91.06 97 PHE A N 1
ATOM 803 C CA . PHE A 1 97 ? -13.549 -0.119 -7.519 1.00 91.06 97 PHE A CA 1
ATOM 804 C C . PHE A 1 97 ? -12.964 -0.792 -8.767 1.00 91.06 97 PHE A C 1
ATOM 806 O O . PHE A 1 97 ? -12.148 -0.185 -9.454 1.00 91.06 97 PHE A O 1
ATOM 813 N N . ILE A 1 98 ? -13.414 -2.004 -9.111 1.00 91.69 98 ILE A N 1
ATOM 814 C CA . ILE A 1 98 ? -12.922 -2.705 -10.307 1.00 91.69 98 ILE A CA 1
ATOM 815 C C . ILE A 1 98 ? -13.254 -1.940 -11.582 1.00 91.69 98 ILE A C 1
ATOM 817 O O . ILE A 1 98 ? -12.393 -1.838 -12.449 1.00 91.69 98 ILE A O 1
ATOM 821 N N . ILE A 1 99 ? -14.460 -1.383 -11.705 1.00 89.44 99 ILE A N 1
ATOM 822 C CA . ILE A 1 99 ? -14.846 -0.584 -12.877 1.00 89.44 99 ILE A CA 1
ATOM 823 C C . ILE A 1 99 ? -13.959 0.659 -12.999 1.00 89.44 99 ILE A C 1
ATOM 825 O O . ILE A 1 99 ? -13.507 0.965 -14.100 1.00 89.44 99 ILE A O 1
ATOM 829 N N . ILE A 1 100 ? -13.683 1.339 -11.879 1.00 89.31 100 ILE A N 1
ATOM 830 C CA . ILE A 1 100 ? -12.810 2.517 -11.843 1.00 89.31 100 ILE A CA 1
ATOM 831 C C . ILE A 1 100 ? -11.397 2.144 -12.292 1.00 89.31 100 ILE A C 1
ATOM 833 O O . ILE A 1 100 ? -10.880 2.731 -13.237 1.00 89.31 100 ILE A O 1
ATOM 837 N N . ILE A 1 101 ? -10.788 1.134 -11.661 1.00 90.31 101 ILE A N 1
ATOM 838 C CA . ILE A 1 101 ? -9.426 0.698 -11.998 1.00 90.31 101 ILE A CA 1
ATOM 839 C C . ILE A 1 101 ? -9.340 0.204 -13.442 1.00 90.31 101 ILE A C 1
ATOM 841 O O . ILE A 1 101 ? -8.390 0.543 -14.139 1.00 90.31 101 ILE A O 1
ATOM 845 N N . SER A 1 102 ? -10.360 -0.513 -13.915 1.00 88.81 102 SER A N 1
ATOM 846 C CA . SER A 1 102 ? -10.412 -1.018 -15.291 1.00 88.81 102 SER A CA 1
ATOM 847 C C . SER A 1 102 ? -10.558 0.085 -16.349 1.00 88.81 102 SER A C 1
ATOM 849 O O . SER A 1 102 ? -10.347 -0.160 -17.535 1.00 88.81 102 SER A O 1
ATOM 851 N N . GLY A 1 103 ? -10.935 1.305 -15.951 1.00 85.69 103 GLY A N 1
ATOM 852 C CA . GLY A 1 103 ? -10.911 2.472 -16.832 1.00 85.69 103 GLY A CA 1
ATOM 853 C C . GLY A 1 103 ? -9.490 2.952 -17.140 1.00 85.69 103 GLY A C 1
ATOM 854 O O . GLY A 1 103 ? -9.231 3.480 -18.226 1.00 85.69 103 GLY A O 1
ATOM 855 N N . PHE A 1 104 ? -8.538 2.715 -16.233 1.00 84.69 104 PHE A N 1
ATOM 856 C CA . PHE A 1 104 ? -7.132 3.082 -16.400 1.00 84.69 104 PHE A CA 1
ATOM 857 C C . PHE A 1 104 ? -6.374 1.996 -17.160 1.00 84.69 104 PHE A C 1
ATOM 859 O O . PHE A 1 104 ? -5.456 1.377 -16.634 1.00 84.69 104 PHE A O 1
ATOM 866 N N . THR A 1 105 ? -6.715 1.814 -18.436 1.00 82.00 105 THR A N 1
ATOM 867 C CA . THR A 1 105 ? -6.076 0.820 -19.326 1.00 82.00 105 THR A CA 1
ATOM 868 C C . THR A 1 105 ? -4.546 0.902 -19.352 1.00 82.00 105 THR A C 1
ATOM 870 O O . THR A 1 105 ? -3.875 -0.117 -19.465 1.00 82.00 105 THR A O 1
ATOM 873 N N . GLY A 1 106 ? -3.972 2.098 -19.171 1.00 79.75 106 GLY A N 1
ATOM 874 C CA . GLY A 1 106 ? -2.522 2.283 -19.060 1.00 79.75 106 GLY A CA 1
ATOM 875 C C . GLY A 1 106 ? -1.894 1.665 -17.806 1.00 79.75 106 GLY A C 1
ATOM 876 O O . GLY A 1 106 ? -0.688 1.477 -17.785 1.00 79.75 106 GLY A O 1
ATOM 877 N N . MET A 1 107 ? -2.683 1.333 -16.785 1.00 85.00 107 MET A N 1
ATOM 878 C CA . MET A 1 107 ? -2.239 0.700 -15.541 1.00 85.00 107 MET A CA 1
ATOM 879 C C . MET A 1 107 ? -2.564 -0.801 -15.488 1.00 85.00 107 MET A C 1
ATOM 881 O O . MET A 1 107 ? -2.354 -1.429 -14.458 1.00 85.00 107 MET A O 1
ATOM 885 N N . HIS A 1 108 ? -3.032 -1.414 -16.583 1.00 89.62 108 HIS A N 1
ATOM 886 C CA . HIS A 1 108 ? -3.329 -2.854 -16.652 1.00 89.62 108 HIS A CA 1
ATOM 887 C C . HIS A 1 108 ? -2.057 -3.727 -16.742 1.00 89.62 108 HIS A C 1
ATOM 889 O O . HIS A 1 108 ? -1.935 -4.603 -17.594 1.00 89.62 108 HIS A O 1
ATOM 895 N N . SER A 1 109 ? -1.079 -3.476 -15.875 1.00 91.12 109 SER A N 1
ATOM 896 C CA . SER A 1 109 ? 0.167 -4.233 -15.750 1.00 91.12 109 SER A CA 1
ATOM 897 C C . SER A 1 109 ? 0.693 -4.148 -14.313 1.00 91.12 109 SER A C 1
ATOM 899 O O . SER A 1 109 ? 0.073 -3.535 -13.441 1.00 91.12 109 SER A O 1
ATOM 901 N N . LEU A 1 110 ? 1.825 -4.794 -14.038 1.00 92.12 110 LEU A N 1
ATOM 902 C CA . LEU A 1 110 ? 2.470 -4.764 -12.732 1.00 92.12 110 LEU A CA 1
ATOM 903 C C . LEU A 1 110 ? 2.828 -3.322 -12.347 1.00 92.12 110 LEU A C 1
ATOM 905 O O . LEU A 1 110 ? 3.533 -2.627 -13.075 1.00 92.12 110 LEU A O 1
ATOM 909 N N . HIS A 1 111 ? 2.368 -2.876 -11.179 1.00 91.88 111 HIS A N 1
ATOM 910 C CA . HIS A 1 111 ? 2.599 -1.515 -10.704 1.00 91.88 111 HIS A CA 1
ATOM 911 C C . HIS A 1 111 ? 2.844 -1.508 -9.185 1.00 91.88 111 HIS A C 1
ATOM 913 O O . HIS A 1 111 ? 2.069 -2.136 -8.453 1.00 91.88 111 HIS A O 1
ATOM 919 N N . PRO A 1 112 ? 3.853 -0.772 -8.672 1.00 93.50 112 PRO A N 1
ATOM 920 C CA . PRO A 1 112 ? 4.171 -0.747 -7.237 1.00 93.50 112 PRO A CA 1
ATOM 921 C C . PRO A 1 112 ? 2.997 -0.279 -6.368 1.00 93.50 112 PRO A C 1
ATOM 923 O O . PRO A 1 112 ? 2.714 -0.850 -5.314 1.00 93.50 112 PRO A O 1
ATOM 926 N N . VAL A 1 113 ? 2.260 0.723 -6.857 1.00 93.00 113 VAL A N 1
ATOM 927 C CA . VAL A 1 113 ? 1.047 1.275 -6.231 1.00 93.00 113 VAL A CA 1
ATOM 928 C C . VAL A 1 113 ? 0.018 0.205 -5.860 1.00 93.00 113 VAL A C 1
ATOM 930 O O . VAL A 1 113 ? -0.588 0.322 -4.798 1.00 93.00 113 VAL A O 1
ATOM 933 N N . TYR A 1 114 ? -0.189 -0.842 -6.667 1.00 93.94 114 TYR A N 1
ATOM 934 C CA . TYR A 1 114 ? -1.188 -1.867 -6.343 1.00 93.94 114 TYR A CA 1
ATOM 935 C C . TYR A 1 114 ? -0.809 -2.665 -5.095 1.00 93.94 114 TYR A C 1
ATOM 937 O O . TYR A 1 114 ? -1.641 -2.875 -4.213 1.00 93.94 114 TYR A O 1
ATOM 945 N N . LEU A 1 115 ? 0.462 -3.049 -4.979 1.00 95.94 115 LEU A N 1
ATOM 946 C CA . LEU A 1 115 ? 0.964 -3.752 -3.802 1.00 95.94 115 LEU A CA 1
ATOM 947 C C . LEU A 1 115 ? 0.948 -2.842 -2.576 1.00 95.94 115 LEU A C 1
ATOM 949 O O . LEU A 1 115 ? 0.415 -3.229 -1.538 1.00 95.94 115 LEU A O 1
ATOM 953 N N . ALA A 1 116 ? 1.428 -1.603 -2.715 1.00 96.94 116 ALA A N 1
ATOM 954 C CA . ALA A 1 116 ? 1.377 -0.614 -1.641 1.00 96.94 116 ALA A CA 1
ATOM 955 C C . ALA A 1 116 ? -0.065 -0.363 -1.156 1.00 96.94 116 ALA A C 1
ATOM 957 O O . ALA A 1 116 ? -0.314 -0.258 0.045 1.00 96.94 116 ALA A O 1
ATOM 958 N N . SER A 1 117 ? -1.035 -0.351 -2.075 1.00 96.31 117 SER A N 1
ATOM 959 C CA . SER A 1 117 ? -2.456 -0.170 -1.762 1.00 96.31 117 SER A CA 1
ATOM 960 C C . SER A 1 117 ? -3.034 -1.306 -0.917 1.00 96.31 117 SER A C 1
ATOM 962 O O . SER A 1 117 ? -3.948 -1.050 -0.135 1.00 96.31 117 SER A O 1
ATOM 964 N N . ILE A 1 118 ? -2.517 -2.542 -1.019 1.00 97.12 118 ILE A N 1
ATOM 965 C CA . ILE A 1 118 ? -2.975 -3.651 -0.161 1.00 97.12 118 ILE A CA 1
ATOM 966 C C . ILE A 1 118 ? -2.609 -3.325 1.280 1.00 97.12 118 ILE A C 1
ATOM 968 O O . ILE A 1 118 ? -3.466 -3.341 2.162 1.00 97.12 118 ILE A O 1
ATOM 972 N N . PHE A 1 119 ? -1.345 -2.973 1.507 1.00 97.94 119 PHE A N 1
ATOM 973 C CA . PHE A 1 119 ? -0.854 -2.621 2.833 1.00 97.94 119 PHE A CA 1
ATOM 974 C C . PHE A 1 119 ? -1.550 -1.374 3.381 1.00 97.94 119 PHE A C 1
ATOM 976 O O . PHE A 1 119 ? -1.936 -1.386 4.545 1.00 97.94 119 PHE A O 1
ATOM 983 N N . ILE A 1 120 ? -1.819 -0.356 2.552 1.00 97.62 120 ILE A N 1
ATOM 984 C CA . ILE A 1 120 ? -2.645 0.795 2.955 1.00 97.62 120 ILE A CA 1
ATOM 985 C C . ILE A 1 120 ? -4.056 0.352 3.347 1.00 97.62 120 ILE A C 1
ATOM 987 O O . ILE A 1 120 ? -4.560 0.790 4.376 1.00 97.62 120 ILE A O 1
ATOM 991 N N . GLY A 1 121 ? -4.707 -0.510 2.565 1.00 96.56 121 GLY A N 1
ATOM 992 C CA . GLY A 1 121 ? -6.051 -0.994 2.881 1.00 96.56 121 GLY A CA 1
ATOM 993 C C . GLY A 1 121 ? -6.096 -1.715 4.230 1.00 96.56 121 GLY A C 1
ATOM 994 O O . GLY A 1 121 ? -6.969 -1.438 5.052 1.00 96.56 121 GLY A O 1
ATOM 995 N N . ILE A 1 122 ? -5.111 -2.576 4.509 1.00 97.56 122 ILE A N 1
ATOM 996 C CA . ILE A 1 122 ? -4.989 -3.245 5.812 1.00 97.56 122 ILE A CA 1
ATOM 997 C C . ILE A 1 122 ? -4.649 -2.217 6.907 1.00 97.56 122 ILE A C 1
ATOM 999 O O . ILE A 1 122 ? -5.200 -2.292 8.002 1.00 97.56 122 ILE A O 1
ATOM 1003 N N . ALA A 1 123 ? -3.806 -1.221 6.627 1.00 97.56 123 ALA A N 1
ATOM 1004 C CA . ALA A 1 123 ? -3.477 -0.154 7.571 1.00 97.56 123 ALA A CA 1
ATOM 1005 C C . ALA A 1 123 ? -4.720 0.664 7.957 1.00 97.56 123 ALA A C 1
ATOM 1007 O O . ALA A 1 123 ? -4.925 0.938 9.135 1.00 97.56 123 ALA A O 1
ATOM 1008 N N . ILE A 1 124 ? -5.579 0.998 6.989 1.00 95.88 124 ILE A N 1
ATOM 1009 C CA . ILE A 1 124 ? -6.866 1.672 7.209 1.00 95.88 124 ILE A CA 1
ATOM 1010 C C . ILE A 1 124 ? -7.797 0.789 8.041 1.00 95.88 124 ILE A C 1
ATOM 1012 O O . ILE A 1 124 ? -8.429 1.282 8.971 1.00 95.88 124 ILE A O 1
ATOM 1016 N N . TYR A 1 125 ? -7.852 -0.516 7.753 1.00 95.00 125 TYR A N 1
ATOM 1017 C CA . TYR A 1 125 ? -8.596 -1.462 8.582 1.00 95.00 125 TYR A CA 1
ATOM 1018 C C . TYR A 1 125 ? -8.111 -1.397 10.041 1.00 95.00 125 TYR A C 1
ATOM 1020 O O . TYR A 1 125 ? -8.902 -1.160 10.947 1.00 95.00 125 TYR A O 1
ATOM 1028 N N . ARG A 1 126 ? -6.796 -1.499 10.289 1.00 95.56 126 ARG A N 1
ATOM 1029 C CA . ARG A 1 126 ? -6.234 -1.372 11.648 1.00 95.56 126 ARG A CA 1
ATOM 1030 C C . ARG A 1 126 ? -6.490 0.005 12.269 1.00 95.56 126 ARG A C 1
ATOM 1032 O O . ARG A 1 126 ? -6.678 0.086 13.477 1.00 95.56 126 ARG A O 1
ATOM 1039 N N . LEU A 1 127 ? -6.528 1.066 11.467 1.00 94.88 127 LEU A N 1
ATOM 1040 C CA . LEU A 1 127 ? -6.813 2.423 11.928 1.00 94.88 127 LEU A CA 1
ATOM 1041 C C . LEU A 1 127 ? -8.265 2.573 12.404 1.00 94.88 127 LEU A C 1
ATOM 1043 O O . LEU A 1 127 ? -8.499 3.196 13.431 1.00 94.88 127 LEU A O 1
ATOM 1047 N N . PHE A 1 128 ? -9.244 1.990 11.711 1.00 92.56 128 PHE A N 1
ATOM 1048 C CA . PHE A 1 128 ? -10.645 2.032 12.149 1.00 92.56 128 PHE A CA 1
ATOM 1049 C C . PHE A 1 128 ? -10.907 1.170 13.387 1.00 92.56 128 PHE A C 1
ATOM 1051 O O . PHE A 1 128 ? -11.686 1.566 14.252 1.00 92.56 128 PHE A O 1
ATOM 1058 N N . ASP A 1 129 ? -10.166 0.073 13.543 1.00 91.50 129 ASP A N 1
ATOM 1059 C CA . ASP A 1 129 ? -10.146 -0.774 14.744 1.00 91.50 129 ASP A CA 1
ATOM 1060 C C . ASP A 1 129 ? -9.824 -0.003 16.043 1.00 91.50 129 ASP A C 1
ATOM 1062 O O . ASP A 1 129 ? -10.094 -0.489 17.142 1.00 91.50 129 ASP A O 1
ATOM 1066 N N . ILE A 1 130 ? -9.231 1.191 15.937 1.00 92.06 130 ILE A N 1
ATOM 1067 C CA . ILE A 1 130 ? -8.922 2.081 17.065 1.00 92.06 130 ILE A CA 1
ATOM 1068 C C . ILE A 1 130 ? -10.195 2.596 17.729 1.00 92.06 130 ILE A C 1
ATOM 1070 O O . ILE A 1 130 ? -10.245 2.685 18.954 1.00 92.06 130 ILE A O 1
ATOM 1074 N N . TYR A 1 131 ? -11.230 2.890 16.939 1.00 89.31 131 TYR A N 1
ATOM 1075 C CA . TYR A 1 131 ? -12.489 3.424 17.450 1.00 89.31 131 TYR A CA 1
ATOM 1076 C C . TYR A 1 131 ? -13.171 2.446 18.412 1.00 89.31 131 TYR A C 1
ATOM 1078 O O . TYR A 1 131 ? -13.708 2.842 19.438 1.00 89.31 131 TYR A O 1
ATOM 1086 N N . GLU A 1 132 ? -13.102 1.148 18.134 1.00 85.31 132 GLU A N 1
ATOM 1087 C CA . GLU A 1 132 ? -13.794 0.135 18.934 1.00 85.31 132 GLU A CA 1
ATOM 1088 C C . GLU A 1 132 ? -13.038 -0.253 20.217 1.00 85.31 132 GLU A C 1
ATOM 1090 O O . GLU A 1 132 ? -13.565 -0.992 21.052 1.00 85.31 132 GLU A O 1
ATOM 1095 N N . ARG A 1 133 ? -11.793 0.215 20.401 1.00 85.00 133 ARG A N 1
ATOM 1096 C CA . ARG A 1 133 ? -10.899 -0.255 21.470 1.00 85.00 133 ARG A CA 1
ATOM 1097 C C . ARG A 1 133 ? -10.553 0.862 22.466 1.00 85.00 133 ARG A C 1
ATOM 1099 O O . ARG A 1 133 ? -9.982 1.874 22.077 1.00 85.00 133 ARG A O 1
ATOM 1106 N N . PRO A 1 134 ? -10.719 0.646 23.787 1.00 80.38 134 PRO A N 1
ATOM 1107 C CA . PRO A 1 134 ? -10.384 1.654 24.807 1.00 80.38 134 PRO A CA 1
ATOM 1108 C C . PRO A 1 134 ? -8.868 1.870 25.009 1.00 80.38 134 PRO A C 1
ATOM 1110 O O . PRO A 1 134 ? -8.431 2.851 25.618 1.00 80.38 134 PRO A O 1
ATOM 1113 N N . LYS A 1 135 ? -8.037 0.922 24.555 1.00 85.88 135 LYS A N 1
ATOM 1114 C CA . LYS A 1 135 ? -6.565 1.002 24.576 1.00 85.88 135 LYS A CA 1
ATOM 1115 C C . LYS A 1 135 ? -6.003 0.514 23.233 1.00 85.88 135 LYS A C 1
ATOM 1117 O O . LYS A 1 135 ? -5.550 -0.629 23.145 1.00 85.88 135 LYS A O 1
ATOM 1122 N N . PRO A 1 136 ? -6.041 1.341 22.178 1.00 88.81 136 PRO A N 1
ATOM 1123 C CA . PRO A 1 136 ? -5.768 0.915 20.806 1.00 88.81 136 PRO A CA 1
ATOM 1124 C C . PRO A 1 136 ? -4.267 0.854 20.455 1.00 88.81 136 PRO A C 1
ATOM 1126 O O . PRO A 1 136 ? -3.881 1.112 19.322 1.00 88.81 136 PRO A O 1
ATOM 1129 N N . TYR A 1 137 ? -3.393 0.484 21.398 1.00 93.38 137 TYR A N 1
ATOM 1130 C CA . TYR A 1 137 ? -1.935 0.527 21.203 1.00 93.38 137 TYR A CA 1
ATOM 1131 C C . TYR A 1 137 ? -1.441 -0.367 20.058 1.00 93.38 137 TYR A C 1
ATOM 1133 O O . TYR A 1 137 ? -0.681 0.093 19.211 1.00 93.38 137 TYR A O 1
ATOM 1141 N N . SER A 1 138 ? -1.899 -1.622 20.004 1.00 94.56 138 SER A N 1
ATOM 1142 C CA . SER A 1 138 ? -1.545 -2.535 18.906 1.00 94.56 138 SER A CA 1
ATOM 1143 C C . SER A 1 138 ? -2.114 -2.045 17.576 1.00 94.56 138 SER A C 1
ATOM 1145 O O . SER A 1 138 ? -1.389 -2.010 16.596 1.00 94.56 138 SER A O 1
ATOM 1147 N N . ALA A 1 139 ? -3.367 -1.589 17.547 1.00 94.75 139 ALA A N 1
ATOM 1148 C CA . ALA A 1 139 ? -3.994 -1.093 16.324 1.00 94.75 139 ALA A CA 1
ATOM 1149 C C . ALA A 1 139 ? -3.266 0.143 15.754 1.00 94.75 139 ALA A C 1
ATOM 1151 O O . ALA A 1 139 ? -2.998 0.194 14.556 1.00 94.75 139 ALA A O 1
ATOM 1152 N N . ALA A 1 140 ? -2.866 1.088 16.614 1.00 95.88 140 ALA A N 1
ATOM 1153 C CA . ALA A 1 140 ? -2.079 2.258 16.225 1.00 95.88 140 ALA A CA 1
ATOM 1154 C C . ALA A 1 140 ? -0.690 1.877 15.685 1.00 95.88 140 ALA A C 1
ATOM 1156 O O . ALA A 1 140 ? -0.278 2.383 14.642 1.00 95.88 140 ALA A O 1
ATOM 1157 N N . PHE A 1 141 ? 0.017 0.967 16.365 1.00 97.44 141 PHE A N 1
ATOM 1158 C CA . PHE A 1 141 ? 1.311 0.470 15.894 1.00 97.44 141 PHE A CA 1
ATOM 1159 C C . PHE A 1 141 ? 1.183 -0.263 14.553 1.00 97.44 141 PHE A C 1
ATOM 1161 O O . PHE A 1 141 ? 1.924 0.050 13.627 1.00 97.44 141 PHE A O 1
ATOM 1168 N N . ASP A 1 142 ? 0.224 -1.185 14.426 1.00 97.88 142 ASP A N 1
ATOM 1169 C CA . ASP A 1 142 ? 0.021 -1.988 13.217 1.00 97.88 142 ASP A CA 1
ATOM 1170 C C . ASP A 1 142 ? -0.341 -1.110 12.015 1.00 97.88 142 ASP A C 1
ATOM 1172 O O . ASP A 1 142 ? 0.182 -1.319 10.922 1.00 97.88 142 ASP A O 1
ATOM 1176 N N . ALA A 1 143 ? -1.206 -0.106 12.208 1.00 97.50 143 ALA A N 1
ATOM 1177 C CA . ALA A 1 143 ? -1.555 0.849 11.159 1.00 97.50 143 ALA A CA 1
ATOM 1178 C C . ALA A 1 143 ? -0.314 1.604 10.657 1.00 97.50 143 ALA A C 1
ATOM 1180 O O . ALA A 1 143 ? -0.100 1.706 9.449 1.00 97.50 143 ALA A O 1
ATOM 1181 N N . GLY A 1 144 ? 0.535 2.074 11.577 1.00 97.88 144 GLY A N 1
ATOM 1182 C CA . GLY A 1 144 ? 1.806 2.706 11.231 1.00 97.88 144 GLY A CA 1
ATOM 1183 C C . GLY A 1 144 ? 2.755 1.743 10.519 1.00 97.88 144 GLY A C 1
ATOM 1184 O O . GLY A 1 144 ? 3.264 2.052 9.449 1.00 97.88 144 GLY A O 1
ATOM 1185 N N . PHE A 1 145 ? 2.949 0.544 11.067 1.00 98.56 145 PHE A N 1
ATOM 1186 C CA . PHE A 1 145 ? 3.823 -0.482 10.496 1.00 98.56 145 PHE A CA 1
ATOM 1187 C C . PHE A 1 145 ? 3.439 -0.843 9.063 1.00 98.56 145 PHE A C 1
ATOM 1189 O O . PHE A 1 145 ? 4.285 -0.843 8.172 1.00 98.56 145 PHE A O 1
ATOM 1196 N N . LEU A 1 146 ? 2.154 -1.075 8.807 1.00 98.31 146 LEU A N 1
ATOM 1197 C CA . LEU A 1 146 ? 1.657 -1.379 7.468 1.00 98.31 146 LEU A CA 1
ATOM 1198 C C . LEU A 1 146 ? 1.834 -0.198 6.504 1.00 98.31 146 LEU A C 1
ATOM 1200 O O . LEU A 1 146 ? 2.175 -0.419 5.343 1.00 98.31 146 LEU A O 1
ATOM 1204 N N . LEU A 1 147 ? 1.676 1.045 6.972 1.00 98.25 147 LEU A N 1
ATOM 1205 C CA . LEU A 1 147 ? 1.973 2.234 6.169 1.00 98.25 147 LEU A CA 1
ATOM 1206 C C . LEU A 1 147 ? 3.468 2.337 5.825 1.00 98.25 147 LEU A C 1
ATOM 1208 O O . LEU A 1 147 ? 3.819 2.649 4.685 1.00 98.25 147 LEU A O 1
ATOM 1212 N N . GLY A 1 148 ? 4.347 2.029 6.781 1.00 97.62 148 GLY A N 1
ATOM 1213 C CA . GLY A 1 148 ? 5.787 1.948 6.552 1.00 97.62 148 GLY A CA 1
ATOM 1214 C C . GLY A 1 148 ? 6.132 0.892 5.500 1.00 97.62 148 GLY A C 1
ATOM 1215 O O . GLY A 1 148 ? 6.860 1.186 4.556 1.00 97.62 148 GLY A O 1
ATOM 1216 N N . VAL A 1 149 ? 5.543 -0.307 5.581 1.00 97.94 149 VAL A N 1
ATOM 1217 C CA . VAL A 1 149 ? 5.733 -1.364 4.571 1.00 97.94 149 VAL A CA 1
ATOM 1218 C C . VAL A 1 149 ? 5.204 -0.931 3.200 1.00 97.94 149 VAL A C 1
ATOM 1220 O O . VAL A 1 149 ? 5.891 -1.129 2.201 1.00 97.94 149 VAL A O 1
ATOM 1223 N N . ALA A 1 150 ? 4.034 -0.284 3.134 1.00 97.81 150 ALA A N 1
ATOM 1224 C CA . ALA A 1 150 ? 3.504 0.271 1.886 1.00 97.81 150 ALA A CA 1
ATOM 1225 C C . ALA A 1 150 ? 4.502 1.232 1.218 1.00 97.81 150 ALA A C 1
ATOM 1227 O O . ALA A 1 150 ? 4.711 1.146 0.007 1.00 97.81 150 ALA A O 1
ATOM 1228 N N . SER A 1 151 ? 5.174 2.078 2.010 1.00 96.06 151 SER A N 1
ATOM 1229 C CA . SER A 1 151 ? 6.165 3.031 1.489 1.00 96.06 151 SER A CA 1
ATOM 1230 C C . SER A 1 151 ? 7.401 2.365 0.885 1.00 96.06 151 SER A C 1
ATOM 1232 O O . SER A 1 151 ? 8.033 2.937 0.005 1.00 96.06 151 SER A O 1
ATOM 1234 N N . LEU A 1 152 ? 7.719 1.128 1.273 1.00 95.31 152 LEU A N 1
ATOM 1235 C CA . LEU A 1 152 ? 8.821 0.375 0.667 1.00 95.31 152 LEU A CA 1
ATOM 1236 C C . LEU A 1 152 ? 8.453 -0.248 -0.689 1.00 95.31 152 LEU A C 1
ATOM 1238 O O . LEU A 1 152 ? 9.348 -0.592 -1.462 1.00 95.31 152 LEU A O 1
ATOM 1242 N N . PHE A 1 153 ? 7.157 -0.409 -0.980 1.00 95.69 153 PHE A N 1
ATOM 1243 C CA . PHE A 1 153 ? 6.674 -0.759 -2.320 1.00 95.69 153 PHE A CA 1
ATOM 1244 C C . PHE A 1 153 ? 6.538 0.479 -3.202 1.00 95.69 153 PHE A C 1
ATOM 1246 O O . PHE A 1 153 ? 6.912 0.436 -4.369 1.00 95.69 153 PHE A O 1
ATOM 1253 N N . TYR A 1 154 ? 6.000 1.570 -2.653 1.00 94.12 154 TYR A N 1
ATOM 1254 C CA . TYR A 1 154 ? 5.804 2.830 -3.363 1.00 94.12 154 TYR A CA 1
ATOM 1255 C C . TYR A 1 154 ? 6.029 4.013 -2.416 1.00 94.12 154 TYR A C 1
ATOM 1257 O O . TYR A 1 154 ? 5.150 4.352 -1.625 1.00 94.12 154 TYR A O 1
ATOM 1265 N N . LEU A 1 155 ? 7.190 4.669 -2.511 1.00 92.69 155 LEU A N 1
ATOM 1266 C CA . LEU A 1 155 ? 7.630 5.685 -1.544 1.00 92.69 155 LEU A CA 1
ATOM 1267 C C . LEU A 1 155 ? 6.606 6.796 -1.286 1.00 92.69 155 LEU A C 1
ATOM 1269 O O . LEU A 1 155 ? 6.417 7.226 -0.147 1.00 92.69 155 LEU A O 1
ATOM 1273 N N . ASN A 1 156 ? 5.891 7.223 -2.326 1.00 91.25 156 ASN A N 1
ATOM 1274 C CA . ASN A 1 156 ? 4.927 8.318 -2.234 1.00 91.25 156 ASN A CA 1
ATOM 1275 C C . ASN A 1 156 ? 3.757 8.023 -1.278 1.00 91.25 156 ASN A C 1
ATOM 1277 O O . ASN A 1 156 ? 3.096 8.961 -0.837 1.00 91.25 156 ASN A O 1
ATOM 1281 N N . THR A 1 157 ? 3.507 6.765 -0.885 1.00 93.81 157 THR A N 1
ATOM 1282 C CA . THR A 1 157 ? 2.506 6.474 0.158 1.00 93.81 157 THR A CA 1
ATOM 1283 C C . THR A 1 157 ? 2.903 7.012 1.526 1.00 93.81 157 THR A C 1
ATOM 1285 O O . THR A 1 157 ? 2.026 7.224 2.360 1.00 93.81 157 THR A O 1
ATOM 1288 N N . PHE A 1 158 ? 4.190 7.281 1.770 1.00 93.69 158 PHE A N 1
ATOM 1289 C CA . PHE A 1 158 ? 4.646 7.910 3.009 1.00 93.69 158 PHE A CA 1
ATOM 1290 C C . PHE A 1 158 ? 4.009 9.293 3.225 1.00 93.69 158 PHE A C 1
ATOM 1292 O O . PHE A 1 158 ? 3.763 9.688 4.363 1.00 93.69 158 PHE A O 1
ATOM 1299 N N . LEU A 1 159 ? 3.627 9.995 2.147 1.00 93.44 159 LEU A N 1
ATOM 1300 C CA . LEU A 1 159 ? 2.883 11.260 2.217 1.00 93.44 159 LEU A CA 1
ATOM 1301 C C . LEU A 1 159 ? 1.521 11.127 2.914 1.00 93.44 159 LEU A C 1
ATOM 1303 O O . LEU A 1 159 ? 0.961 12.130 3.348 1.00 93.44 159 LEU A O 1
ATOM 1307 N N . LEU A 1 160 ? 0.985 9.910 3.054 1.00 95.25 160 LEU A N 1
ATOM 1308 C CA . LEU A 1 160 ? -0.249 9.655 3.798 1.00 95.25 160 LEU A CA 1
ATOM 1309 C C . LEU A 1 160 ? -0.035 9.641 5.317 1.00 95.25 160 LEU A C 1
ATOM 1311 O O . LEU A 1 160 ? -1.014 9.646 6.059 1.00 95.25 160 LEU A O 1
ATOM 1315 N N . PHE A 1 161 ? 1.205 9.659 5.813 1.00 96.81 161 PHE A N 1
ATOM 1316 C CA . PHE A 1 161 ? 1.490 9.616 7.248 1.00 96.81 161 PHE A CA 1
ATOM 1317 C C . PHE A 1 161 ? 0.768 10.713 8.059 1.00 96.81 161 PHE A C 1
ATOM 1319 O O . PHE A 1 161 ? 0.093 10.365 9.033 1.00 96.81 161 PHE A O 1
ATOM 1326 N N . PRO A 1 162 ? 0.759 12.001 7.654 1.00 96.75 162 PRO A N 1
ATOM 1327 C CA . PRO A 1 162 ? -0.040 13.024 8.333 1.00 96.75 162 PRO A CA 1
ATOM 1328 C C . PRO A 1 162 ? -1.544 12.717 8.343 1.00 96.75 162 PRO A C 1
ATOM 1330 O O . PRO A 1 162 ? -2.226 13.020 9.325 1.00 96.75 162 PRO A O 1
ATOM 1333 N N . ALA A 1 163 ? -2.073 12.079 7.294 1.00 96.31 163 ALA A N 1
ATOM 1334 C CA . ALA A 1 163 ? -3.477 11.679 7.242 1.00 96.31 163 ALA A CA 1
ATOM 1335 C C . ALA A 1 163 ? -3.774 10.547 8.238 1.00 96.31 163 ALA A C 1
ATOM 1337 O O . ALA A 1 163 ? -4.806 10.584 8.903 1.00 96.31 163 ALA A O 1
ATOM 1338 N N . PHE A 1 164 ? -2.852 9.597 8.421 1.00 96.56 164 PHE A N 1
ATOM 1339 C CA . PHE A 1 164 ? -2.963 8.541 9.434 1.00 96.56 164 PHE A CA 1
ATOM 1340 C C . PHE A 1 164 ? -2.878 9.088 10.865 1.00 96.56 164 PHE A C 1
ATOM 1342 O O . PHE A 1 164 ? -3.681 8.700 11.711 1.00 96.56 164 PHE A O 1
ATOM 1349 N N . ILE A 1 165 ? -1.977 10.040 11.133 1.00 96.25 165 ILE A N 1
ATOM 1350 C CA . ILE A 1 165 ? -1.913 10.760 12.419 1.00 96.25 165 ILE A CA 1
ATOM 1351 C C . ILE A 1 165 ? -3.215 11.528 12.687 1.00 96.25 165 ILE A C 1
ATOM 1353 O O . ILE A 1 165 ? -3.745 11.516 13.804 1.00 96.25 165 ILE A O 1
ATOM 1357 N N . SER A 1 166 ? -3.756 12.183 11.659 1.00 95.00 166 SER A N 1
ATOM 1358 C CA . SER A 1 166 ? -5.029 12.905 11.758 1.00 95.00 166 SER A CA 1
ATOM 1359 C C . SER A 1 166 ? -6.189 11.942 12.015 1.00 95.00 166 SER A C 1
ATOM 1361 O O . SER A 1 166 ? -7.000 12.183 12.904 1.00 95.00 166 SER A O 1
ATOM 1363 N N . GLY A 1 167 ? -6.229 10.816 11.299 1.00 93.81 167 GLY A N 1
ATOM 1364 C CA . GLY A 1 167 ? -7.219 9.759 11.488 1.00 93.81 167 GLY A CA 1
ATOM 1365 C C . GLY A 1 167 ? -7.175 9.168 12.894 1.00 93.81 167 GLY A C 1
ATOM 1366 O O . GLY A 1 167 ? -8.212 9.085 13.546 1.00 93.81 167 GLY A O 1
ATOM 1367 N N . LEU A 1 168 ? -5.979 8.864 13.410 1.00 94.50 168 LEU A N 1
ATOM 1368 C CA . LEU A 1 168 ? -5.781 8.446 14.800 1.00 94.50 168 LEU A CA 1
ATOM 1369 C C . LEU A 1 168 ? -6.359 9.485 15.772 1.00 94.50 168 LEU A C 1
ATOM 1371 O O . LEU A 1 168 ? -7.125 9.143 16.665 1.00 94.50 168 LEU A O 1
ATOM 1375 N N . SER A 1 169 ? -6.056 10.769 15.560 1.00 92.31 169 SER A N 1
ATOM 1376 C CA . SER A 1 169 ? -6.534 11.866 16.417 1.00 92.31 169 SER A CA 1
ATOM 1377 C C . SER A 1 169 ? -8.057 12.007 16.465 1.00 92.31 169 SER A C 1
ATOM 1379 O O . SER A 1 169 ? -8.577 12.539 17.448 1.00 92.31 169 SER A O 1
ATOM 1381 N N . ILE A 1 170 ? -8.747 11.608 15.393 1.00 92.00 170 ILE A N 1
ATOM 1382 C CA . ILE A 1 170 ? -10.208 11.672 15.259 1.00 92.00 170 ILE A CA 1
ATOM 1383 C C . ILE A 1 170 ? -10.867 10.423 15.859 1.00 92.00 170 ILE A C 1
ATOM 1385 O O . ILE A 1 170 ? -11.919 10.533 16.482 1.00 92.00 170 ILE A O 1
ATOM 1389 N N . LEU A 1 171 ? -10.267 9.246 15.662 1.00 90.94 171 LEU A N 1
ATOM 1390 C CA . LEU A 1 171 ? -10.850 7.954 16.045 1.00 90.94 171 LEU A CA 1
ATOM 1391 C C . LEU A 1 171 ? -10.548 7.564 17.498 1.00 90.94 171 LEU A C 1
ATOM 1393 O O . LEU A 1 171 ? -11.334 6.844 18.116 1.00 90.94 171 LEU A O 1
ATOM 1397 N N . SER A 1 172 ? -9.427 8.027 18.052 1.00 87.69 172 SER A N 1
ATOM 1398 C CA . SER A 1 172 ? -9.062 7.767 19.443 1.00 87.69 172 SER A CA 1
ATOM 1399 C C . SER A 1 172 ? -9.967 8.529 20.411 1.00 87.69 172 SER A C 1
ATOM 1401 O O . SER A 1 172 ? -10.069 9.754 20.366 1.00 87.69 172 SER A O 1
ATOM 1403 N N . HIS A 1 173 ? -10.570 7.795 21.350 1.00 80.06 173 HIS A N 1
ATOM 1404 C CA . HIS A 1 173 ? -11.445 8.347 22.392 1.00 80.06 173 HIS A CA 1
ATOM 1405 C C . HIS A 1 173 ? -10.696 9.263 23.370 1.00 80.06 173 HIS A C 1
ATOM 1407 O O . HIS A 1 173 ? -11.215 10.289 23.803 1.00 80.06 173 HIS A O 1
ATOM 1413 N N . GLU A 1 174 ? -9.458 8.902 23.709 1.00 80.25 174 GLU A N 1
ATOM 1414 C CA . GLU A 1 174 ? -8.571 9.695 24.553 1.00 80.25 174 GLU A CA 1
ATOM 1415 C C . GLU A 1 174 ? -7.288 9.985 23.782 1.00 80.25 174 GLU A C 1
ATOM 1417 O O . GLU A 1 174 ? -6.608 9.066 23.330 1.00 80.25 174 GLU A O 1
ATOM 1422 N N . LYS A 1 175 ? -6.913 11.262 23.661 1.00 76.31 175 LYS A N 1
ATOM 1423 C CA . LYS A 1 175 ? -5.684 11.673 22.965 1.00 76.31 175 LYS A CA 1
ATOM 1424 C C . LYS A 1 175 ? -4.456 11.387 23.824 1.00 76.31 175 LYS A C 1
ATOM 1426 O O . LYS A 1 175 ? -3.856 12.283 24.416 1.00 76.31 175 LYS A O 1
ATOM 1431 N N . ARG A 1 176 ? -4.083 10.115 23.914 1.00 85.31 176 ARG A N 1
ATOM 1432 C CA . ARG A 1 176 ? -2.890 9.678 24.636 1.00 85.31 176 ARG A CA 1
ATOM 1433 C C . ARG A 1 176 ? -1.679 9.821 23.727 1.00 85.31 176 ARG A C 1
ATOM 1435 O O . ARG A 1 176 ? -1.610 9.197 22.674 1.00 85.31 176 ARG A O 1
ATOM 1442 N N . TRP A 1 177 ? -0.670 10.564 24.178 1.00 89.62 177 TRP A N 1
ATOM 1443 C CA . TRP A 1 177 ? 0.592 10.751 23.446 1.00 89.62 177 TRP A CA 1
ATOM 1444 C C . TRP A 1 177 ? 1.254 9.423 23.027 1.00 89.62 177 TRP A C 1
ATOM 1446 O O . TRP A 1 177 ? 1.908 9.353 21.991 1.00 89.62 177 TRP A O 1
ATOM 1456 N N . ARG A 1 178 ? 1.042 8.350 23.807 1.00 92.19 178 ARG A N 1
ATOM 1457 C CA . ARG A 1 178 ? 1.568 7.007 23.524 1.00 92.19 178 ARG A CA 1
ATOM 1458 C C . ARG A 1 178 ? 1.096 6.467 22.177 1.00 92.19 178 ARG A C 1
ATOM 1460 O O . ARG A 1 178 ? 1.871 5.810 21.500 1.00 92.19 178 ARG A O 1
ATOM 1467 N N . GLU A 1 179 ? -0.140 6.746 21.776 1.00 92.94 179 GLU A N 1
ATOM 1468 C CA . GLU A 1 179 ? -0.694 6.255 20.509 1.00 92.94 179 GLU A CA 1
ATOM 1469 C C . GLU A 1 179 ? -0.007 6.921 19.314 1.00 92.94 179 GLU A C 1
ATOM 1471 O O . GLU A 1 179 ? 0.384 6.237 18.371 1.00 92.94 179 GLU A O 1
ATOM 1476 N N . PHE A 1 180 ? 0.245 8.231 19.408 1.00 94.75 180 PHE A N 1
ATOM 1477 C CA . PHE A 1 180 ? 1.010 8.990 18.416 1.00 94.75 180 PHE A CA 1
ATOM 1478 C C . PHE A 1 180 ? 2.446 8.484 18.281 1.00 94.75 180 PHE A C 1
ATOM 1480 O O . PHE A 1 180 ? 2.972 8.368 17.173 1.00 94.75 180 PHE A O 1
ATOM 1487 N N . VAL A 1 181 ? 3.079 8.145 19.404 1.00 96.31 181 VAL A N 1
ATOM 1488 C CA . VAL A 1 181 ? 4.422 7.561 19.392 1.00 96.31 181 VAL A CA 1
ATOM 1489 C C . VAL A 1 181 ? 4.401 6.170 18.766 1.00 96.31 181 VAL A C 1
ATOM 1491 O O . VAL A 1 181 ? 5.252 5.875 17.936 1.00 96.31 181 VAL A O 1
ATOM 1494 N N . LEU A 1 182 ? 3.409 5.337 19.084 1.00 96.56 182 LEU A N 1
ATOM 1495 C CA . LEU A 1 182 ? 3.304 3.982 18.539 1.00 96.56 182 LEU A CA 1
ATOM 1496 C C . LEU A 1 182 ? 3.089 3.962 17.026 1.00 96.56 182 LEU A C 1
ATOM 1498 O O . LEU A 1 182 ? 3.777 3.209 16.346 1.00 96.56 182 LEU A O 1
ATOM 1502 N N . ILE A 1 183 ? 2.196 4.793 16.484 1.00 96.88 183 ILE A N 1
ATOM 1503 C CA . ILE A 1 183 ? 1.995 4.868 15.027 1.00 96.88 183 ILE A CA 1
ATOM 1504 C C . ILE A 1 183 ? 3.228 5.443 14.311 1.00 96.88 183 ILE A C 1
ATOM 1506 O O . ILE A 1 183 ? 3.578 4.989 13.221 1.00 96.88 183 ILE A O 1
ATOM 1510 N N . SER A 1 184 ? 3.937 6.388 14.939 1.00 97.50 184 SER A N 1
ATOM 1511 C CA . SER A 1 184 ? 5.179 6.954 14.397 1.00 97.50 184 SER A CA 1
ATOM 1512 C C . SER A 1 184 ? 6.301 5.915 14.375 1.00 97.50 184 SER A C 1
ATOM 1514 O O . SER A 1 184 ? 6.917 5.702 13.335 1.00 97.50 184 SER A O 1
ATOM 1516 N N . ILE A 1 185 ? 6.524 5.212 15.493 1.00 97.81 185 ILE A N 1
ATOM 1517 C CA . ILE A 1 185 ? 7.503 4.119 15.581 1.00 97.81 185 ILE A CA 1
ATOM 1518 C C . ILE A 1 185 ? 7.131 3.004 14.607 1.00 97.81 185 ILE A C 1
ATOM 1520 O O . ILE A 1 185 ? 8.000 2.530 13.885 1.00 97.81 185 ILE A O 1
ATOM 1524 N N . GLY A 1 186 ? 5.852 2.623 14.547 1.00 97.62 186 GLY A N 1
ATOM 1525 C CA . GLY A 1 186 ? 5.350 1.638 13.596 1.00 97.62 186 GLY A CA 1
ATOM 1526 C C . GLY A 1 186 ? 5.726 2.015 12.168 1.00 97.62 186 GLY A C 1
ATOM 1527 O O . GLY A 1 186 ? 6.339 1.215 11.477 1.00 97.62 186 GLY A O 1
ATOM 1528 N N . THR A 1 187 ? 5.459 3.256 11.756 1.00 97.88 187 THR A N 1
ATOM 1529 C CA . THR A 1 187 ? 5.772 3.735 10.396 1.00 97.88 187 THR A CA 1
ATOM 1530 C C . THR A 1 187 ? 7.270 3.752 10.105 1.00 97.88 187 THR A C 1
ATOM 1532 O O . THR A 1 187 ? 7.693 3.355 9.021 1.00 97.88 187 THR A O 1
ATOM 1535 N N . LEU A 1 188 ? 8.088 4.184 11.066 1.00 97.12 188 LEU A N 1
ATOM 1536 C CA . LEU A 1 188 ? 9.537 4.266 10.888 1.00 97.12 188 LEU A CA 1
ATOM 1537 C C . LEU A 1 188 ? 10.217 2.894 10.910 1.00 97.12 188 LEU A C 1
ATOM 1539 O O . LEU A 1 188 ? 11.255 2.734 10.277 1.00 97.12 188 LEU A O 1
ATOM 1543 N N . LEU A 1 189 ? 9.663 1.898 11.604 1.00 97.31 189 LEU A N 1
ATOM 1544 C CA . LEU A 1 189 ? 10.331 0.616 11.827 1.00 97.31 189 LEU A CA 1
ATOM 1545 C C . LEU A 1 189 ? 10.656 -0.154 10.524 1.00 97.31 189 LEU A C 1
ATOM 1547 O O . LEU A 1 189 ? 11.814 -0.544 10.364 1.00 97.31 189 LEU A O 1
ATOM 1551 N N . PRO A 1 190 ? 9.731 -0.338 9.556 1.00 96.75 190 PRO A N 1
ATOM 1552 C CA . PRO A 1 190 ? 10.063 -0.931 8.259 1.00 96.75 190 PRO A CA 1
ATOM 1553 C C . PRO A 1 190 ? 11.144 -0.154 7.507 1.00 96.75 190 PRO A C 1
ATOM 1555 O O . PRO A 1 190 ? 12.024 -0.760 6.902 1.00 96.75 190 PRO A O 1
ATOM 1558 N N . ILE A 1 191 ? 11.106 1.181 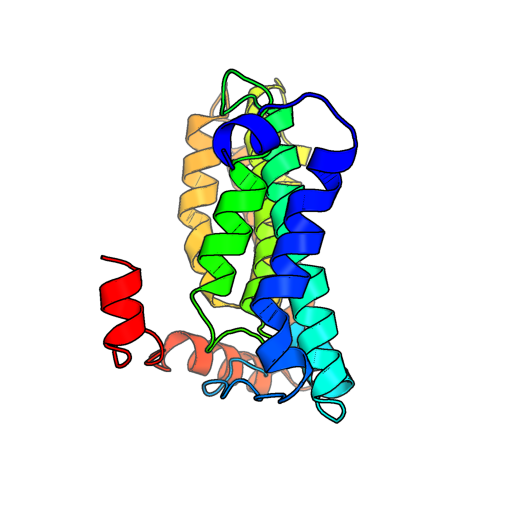7.573 1.00 94.25 191 ILE A N 1
ATOM 1559 C CA . ILE A 1 191 ? 12.090 2.047 6.916 1.00 94.25 191 ILE A CA 1
ATOM 1560 C C . ILE A 1 191 ? 13.463 1.856 7.563 1.00 94.25 191 ILE A C 1
ATOM 1562 O O . ILE A 1 191 ? 14.452 1.700 6.856 1.00 94.25 191 ILE A O 1
ATOM 1566 N N . LEU A 1 192 ? 13.535 1.791 8.895 1.00 96.00 192 LEU A N 1
ATOM 1567 C CA . LEU A 1 192 ? 14.778 1.511 9.612 1.00 96.00 192 LEU A CA 1
ATOM 1568 C C . LEU A 1 192 ? 15.362 0.155 9.208 1.00 96.00 192 LEU A C 1
ATOM 1570 O O . LEU A 1 192 ? 16.552 0.084 8.917 1.00 96.00 192 LEU A O 1
ATOM 1574 N N . PHE A 1 193 ? 14.541 -0.895 9.109 1.00 95.31 193 PHE A N 1
ATOM 1575 C CA . PHE A 1 193 ? 15.010 -2.194 8.621 1.00 95.31 193 PHE A CA 1
ATOM 1576 C C . PHE A 1 193 ? 15.488 -2.144 7.168 1.00 95.31 193 PHE A C 1
ATOM 1578 O O . PHE A 1 193 ? 16.522 -2.731 6.858 1.00 95.31 193 PHE A O 1
ATOM 1585 N N . ALA A 1 194 ? 14.792 -1.413 6.297 1.00 93.75 194 ALA A N 1
ATOM 1586 C CA . ALA A 1 194 ? 15.213 -1.189 4.917 1.00 93.75 194 ALA A CA 1
ATOM 1587 C C . ALA A 1 194 ? 16.570 -0.467 4.832 1.00 93.75 194 ALA A C 1
ATOM 1589 O O . ALA A 1 194 ? 17.444 -0.882 4.069 1.00 93.75 194 ALA A O 1
ATOM 1590 N N . VAL A 1 195 ? 16.783 0.565 5.657 1.00 94.19 195 VAL A N 1
ATOM 1591 C CA . VAL A 1 195 ? 18.066 1.276 5.749 1.00 94.19 195 VAL A CA 1
ATOM 1592 C C . VAL A 1 195 ? 19.164 0.352 6.267 1.00 94.19 195 VAL A C 1
ATOM 1594 O O . VAL A 1 195 ? 20.225 0.272 5.655 1.00 94.19 195 VAL A O 1
ATOM 1597 N N . SER A 1 196 ? 18.919 -0.376 7.361 1.00 94.88 196 SER A N 1
ATOM 1598 C CA . SER A 1 196 ? 19.895 -1.318 7.919 1.00 94.88 196 SER A CA 1
ATOM 1599 C C . SER A 1 196 ? 20.280 -2.402 6.913 1.00 94.88 196 SER A C 1
ATOM 1601 O O . SER A 1 196 ? 21.464 -2.678 6.746 1.00 94.88 196 SER A O 1
ATOM 1603 N N . TYR A 1 197 ? 19.301 -2.972 6.205 1.00 94.00 197 TYR A N 1
ATOM 1604 C CA . TYR A 1 197 ? 19.545 -3.937 5.136 1.00 94.00 197 TYR A CA 1
ATOM 1605 C C . TYR A 1 197 ? 20.424 -3.340 4.032 1.00 94.00 197 TYR A C 1
ATOM 1607 O O . TYR A 1 197 ? 21.424 -3.945 3.661 1.00 94.00 197 TYR A O 1
ATOM 1615 N N . SER A 1 198 ? 20.110 -2.124 3.579 1.00 92.50 198 SER A N 1
ATOM 1616 C CA . SER A 1 198 ? 20.846 -1.451 2.501 1.00 92.50 198 SER A CA 1
ATOM 1617 C C . SER A 1 198 ? 22.282 -1.082 2.886 1.00 92.50 198 SER A C 1
ATOM 1619 O O . SER A 1 198 ? 23.154 -1.033 2.025 1.00 92.50 198 SER A O 1
ATOM 1621 N N . ILE A 1 199 ? 22.550 -0.822 4.170 1.00 94.75 199 ILE A N 1
ATOM 1622 C CA . ILE A 1 199 ? 23.916 -0.622 4.676 1.00 94.75 199 ILE A CA 1
ATOM 1623 C C . ILE A 1 199 ? 24.690 -1.944 4.632 1.00 94.75 199 ILE A C 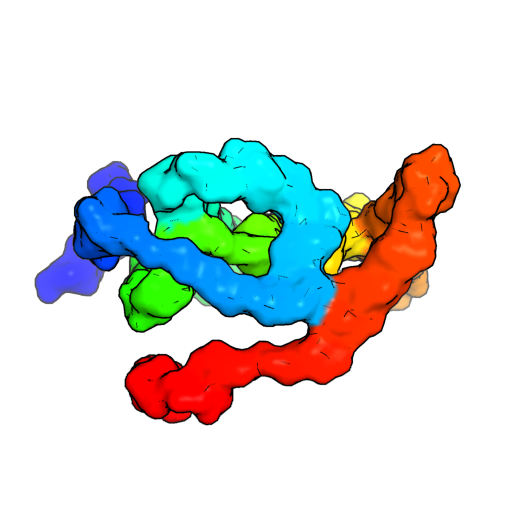1
ATOM 1625 O O . ILE A 1 199 ? 25.823 -1.966 4.169 1.00 94.75 199 ILE A O 1
ATOM 1629 N N . ILE A 1 200 ? 24.076 -3.050 5.064 1.00 95.25 200 ILE A N 1
ATOM 1630 C CA . ILE A 1 200 ? 24.720 -4.373 5.075 1.00 95.25 200 ILE A CA 1
ATOM 1631 C C . ILE A 1 200 ? 25.013 -4.871 3.652 1.00 95.25 200 ILE A C 1
ATOM 1633 O O . ILE A 1 200 ? 26.021 -5.539 3.436 1.00 95.25 200 ILE A O 1
ATOM 1637 N N . THR A 1 201 ? 24.152 -4.563 2.679 1.00 93.06 201 THR A N 1
ATOM 1638 C CA . THR A 1 201 ? 24.346 -4.949 1.271 1.00 93.06 201 THR A CA 1
ATOM 1639 C C . THR A 1 201 ? 25.193 -3.964 0.464 1.00 93.06 201 THR A C 1
ATOM 1641 O O . THR A 1 201 ? 25.326 -4.154 -0.742 1.00 93.06 201 THR A O 1
ATOM 1644 N N . GLU A 1 202 ? 25.763 -2.928 1.094 1.00 92.81 202 GLU A N 1
ATOM 1645 C CA . GLU A 1 202 ? 26.535 -1.856 0.437 1.00 92.81 202 GLU A CA 1
ATOM 1646 C C . GLU A 1 202 ? 25.737 -1.077 -0.639 1.00 92.81 202 GLU A C 1
ATOM 1648 O O . GLU A 1 202 ? 26.299 -0.429 -1.520 1.00 92.81 202 GLU A O 1
ATOM 1653 N N . GLN A 1 203 ? 24.401 -1.098 -0.557 1.00 90.50 203 GLN A N 1
ATOM 1654 C CA . GLN A 1 203 ? 23.463 -0.450 -1.491 1.00 90.50 203 GLN A CA 1
ATOM 1655 C C . GLN A 1 203 ? 22.841 0.836 -0.926 1.00 90.50 203 GLN A C 1
ATOM 1657 O O . GLN A 1 203 ? 21.914 1.403 -1.506 1.00 90.50 203 GLN A O 1
ATOM 1662 N N . PHE A 1 204 ? 23.336 1.339 0.208 1.00 90.75 204 PHE A N 1
ATOM 1663 C CA . PHE A 1 204 ? 22.768 2.511 0.881 1.00 90.75 204 PHE A CA 1
ATOM 1664 C C . PHE A 1 204 ? 22.681 3.747 -0.030 1.00 90.75 204 PHE A C 1
ATOM 1666 O O . PHE A 1 204 ? 21.650 4.421 -0.071 1.00 90.75 204 PHE A O 1
ATOM 1673 N N . LEU A 1 205 ? 23.735 4.024 -0.805 1.00 91.94 205 LEU A N 1
ATOM 1674 C CA . LEU A 1 205 ? 23.749 5.161 -1.729 1.00 91.94 205 LEU A CA 1
ATOM 1675 C C . LEU A 1 205 ? 22.759 4.976 -2.890 1.00 91.94 205 LEU A C 1
ATOM 1677 O O . LEU A 1 205 ? 22.183 5.954 -3.362 1.00 91.94 205 LEU A O 1
ATOM 1681 N N . GLU A 1 206 ? 22.547 3.740 -3.347 1.00 89.50 206 GLU A N 1
ATOM 1682 C CA . GLU A 1 206 ? 21.551 3.425 -4.377 1.00 89.50 206 GLU A CA 1
ATOM 1683 C C . GLU A 1 206 ? 20.138 3.660 -3.844 1.00 89.50 206 GLU A C 1
ATOM 1685 O O . GLU A 1 206 ? 19.362 4.369 -4.479 1.00 89.50 206 GLU A O 1
ATOM 1690 N N . MET A 1 207 ? 19.835 3.180 -2.635 1.00 89.69 207 MET A N 1
ATOM 1691 C CA . MET A 1 207 ? 18.548 3.422 -1.976 1.00 89.69 207 MET A CA 1
ATOM 1692 C C . MET A 1 207 ? 18.252 4.924 -1.834 1.00 89.69 207 MET A C 1
ATOM 1694 O O . MET A 1 207 ? 17.144 5.364 -2.140 1.00 89.69 207 MET A O 1
ATOM 1698 N N . LEU A 1 208 ? 19.237 5.734 -1.424 1.00 90.69 208 LEU A N 1
ATOM 1699 C CA . LEU A 1 208 ? 19.062 7.189 -1.338 1.00 90.69 208 LEU A CA 1
ATOM 1700 C C . LEU A 1 208 ? 18.773 7.824 -2.703 1.00 90.69 208 LEU A C 1
ATOM 1702 O O . LEU A 1 208 ? 17.889 8.676 -2.797 1.00 90.69 208 LEU A O 1
ATOM 1706 N N . LYS A 1 209 ? 19.462 7.386 -3.763 1.00 91.56 209 LYS A N 1
ATOM 1707 C CA . LYS A 1 209 ? 19.186 7.845 -5.133 1.00 91.56 209 LYS A CA 1
ATOM 1708 C C . LYS A 1 209 ? 17.780 7.463 -5.583 1.00 91.56 209 LYS A C 1
ATOM 1710 O O . LYS A 1 209 ? 17.102 8.285 -6.189 1.00 91.56 209 LYS A O 1
ATOM 1715 N N . VAL A 1 210 ? 17.319 6.251 -5.272 1.00 90.50 210 VAL A N 1
ATOM 1716 C CA . VAL A 1 210 ? 15.946 5.817 -5.571 1.00 90.50 210 VAL A CA 1
ATOM 1717 C C . VAL A 1 210 ? 14.939 6.714 -4.850 1.00 90.50 210 VAL A C 1
ATOM 1719 O O . VAL A 1 210 ? 13.954 7.139 -5.455 1.00 90.50 210 VAL A O 1
ATOM 1722 N N . PHE A 1 211 ? 15.186 7.064 -3.585 1.00 89.50 211 PHE A N 1
ATOM 1723 C CA . PHE A 1 211 ? 14.304 7.966 -2.840 1.00 89.50 211 PHE A CA 1
ATOM 1724 C C . PHE A 1 211 ? 14.270 9.372 -3.439 1.00 89.50 211 PHE A C 1
ATOM 1726 O O . PHE A 1 211 ? 13.190 9.925 -3.646 1.00 89.50 211 PHE A O 1
ATOM 1733 N N . GLU A 1 212 ? 15.433 9.925 -3.779 1.00 89.88 212 GLU A N 1
ATOM 1734 C CA . GLU A 1 212 ? 15.543 11.212 -4.465 1.00 89.88 212 GLU A CA 1
ATOM 1735 C C . GLU A 1 212 ? 14.772 11.204 -5.794 1.00 89.88 212 GLU A C 1
ATOM 1737 O O . GLU A 1 212 ? 13.964 12.094 -6.062 1.00 89.88 212 GLU A O 1
ATOM 1742 N N . GLN A 1 213 ? 14.953 10.159 -6.604 1.00 89.75 213 GLN A N 1
ATOM 1743 C CA . GLN A 1 213 ? 14.272 10.017 -7.888 1.00 89.75 213 GLN A CA 1
ATOM 1744 C C . GLN A 1 213 ? 12.753 9.922 -7.739 1.00 89.75 213 GLN A C 1
ATOM 1746 O O . GLN A 1 213 ? 12.044 10.539 -8.531 1.00 89.75 213 GLN A O 1
ATOM 1751 N N . ASN A 1 214 ? 12.243 9.216 -6.727 1.00 87.25 214 ASN A N 1
ATOM 1752 C CA . ASN A 1 214 ? 10.801 9.121 -6.479 1.00 87.25 214 ASN A CA 1
ATOM 1753 C C . ASN A 1 214 ? 10.171 10.462 -6.071 1.00 87.25 214 ASN A C 1
ATOM 1755 O O . ASN A 1 214 ? 9.005 10.695 -6.383 1.00 87.25 214 ASN A O 1
ATOM 1759 N N . LEU A 1 215 ? 10.931 11.344 -5.414 1.00 85.56 215 LEU A N 1
ATOM 1760 C CA . LEU A 1 215 ? 10.455 12.664 -4.990 1.00 85.56 215 LEU A CA 1
ATOM 1761 C C . LEU A 1 215 ? 10.563 13.725 -6.094 1.00 85.56 215 LEU A C 1
ATOM 1763 O O . LEU A 1 215 ? 9.692 14.585 -6.204 1.00 85.56 215 LEU A O 1
ATOM 1767 N N . ILE A 1 216 ? 11.630 13.687 -6.898 1.00 84.56 216 ILE A N 1
ATOM 1768 C CA . ILE A 1 216 ? 11.915 14.714 -7.914 1.00 84.56 216 ILE A CA 1
ATOM 1769 C C . ILE A 1 216 ? 11.260 14.384 -9.260 1.00 84.56 216 ILE A C 1
ATOM 1771 O O . ILE A 1 216 ? 10.851 15.288 -9.995 1.00 84.56 216 ILE A O 1
ATOM 1775 N N . THR A 1 217 ? 11.165 13.102 -9.622 1.00 79.19 217 THR A N 1
ATOM 1776 C CA . THR A 1 217 ? 10.669 12.712 -10.944 1.00 79.19 217 THR A CA 1
ATOM 1777 C C . THR A 1 217 ? 9.170 12.968 -11.039 1.00 79.19 217 THR A C 1
ATOM 1779 O O . THR A 1 217 ? 8.358 12.325 -10.380 1.00 79.19 217 THR A O 1
ATOM 1782 N N . SER A 1 218 ? 8.786 13.907 -11.903 1.00 66.94 218 SER A N 1
ATOM 1783 C CA . SER A 1 218 ? 7.379 14.199 -12.162 1.00 66.94 218 SER A CA 1
ATOM 1784 C C . SER A 1 218 ? 6.684 12.996 -12.803 1.00 66.94 218 SER A C 1
ATOM 1786 O O . SER A 1 218 ? 7.047 12.557 -13.900 1.00 66.94 218 SER A O 1
ATOM 1788 N N . ASN A 1 219 ? 5.638 12.496 -12.145 1.00 69.00 219 ASN A N 1
ATOM 1789 C CA . ASN A 1 219 ? 4.758 11.493 -12.727 1.00 69.00 219 ASN A CA 1
ATOM 1790 C C . ASN A 1 219 ? 3.844 12.153 -13.775 1.00 69.00 219 ASN A C 1
ATOM 1792 O O . ASN A 1 219 ? 2.799 12.726 -13.465 1.00 69.00 219 ASN A O 1
ATOM 1796 N N . SER A 1 220 ? 4.255 12.087 -15.043 1.00 61.25 220 SER A N 1
ATOM 1797 C CA . SER A 1 220 ? 3.520 12.716 -16.148 1.00 61.25 220 SER A CA 1
ATOM 1798 C C . SER A 1 220 ? 2.381 11.867 -16.732 1.00 61.25 220 SER A C 1
ATOM 1800 O O . SER A 1 220 ? 1.721 12.318 -17.671 1.00 61.25 220 SER A O 1
ATOM 1802 N N . HIS A 1 221 ? 2.106 10.682 -16.167 1.00 64.75 221 HIS A N 1
ATOM 1803 C CA . HIS A 1 221 ? 1.096 9.746 -16.687 1.00 64.75 221 HIS A CA 1
ATOM 1804 C C . HIS A 1 221 ? -0.325 10.308 -16.650 1.00 64.75 221 HIS A C 1
ATOM 1806 O O . HIS A 1 221 ? -1.081 10.144 -17.606 1.00 64.75 221 HIS A O 1
ATOM 1812 N N . PHE A 1 222 ? -0.671 11.038 -15.590 1.00 61.66 222 PHE A N 1
ATOM 1813 C CA . PHE A 1 222 ? -1.994 11.656 -15.442 1.00 61.66 222 PHE A CA 1
ATOM 1814 C C . PHE A 1 222 ? -2.069 13.054 -16.072 1.00 61.66 222 PHE A C 1
ATOM 1816 O O . PHE A 1 222 ? -3.077 13.420 -16.675 1.00 61.66 222 PHE A O 1
ATOM 1823 N N . GLY A 1 223 ? -0.989 13.837 -15.987 1.00 61.47 223 GLY A N 1
ATOM 1824 C CA . GLY A 1 223 ? -0.962 15.221 -16.475 1.00 61.47 223 GLY A CA 1
ATOM 1825 C C . GLY A 1 223 ? -0.990 15.360 -18.001 1.00 61.47 223 GLY A C 1
ATOM 1826 O O . GLY A 1 223 ? -1.473 16.366 -18.512 1.00 61.47 223 GLY A O 1
ATOM 1827 N N . LYS A 1 224 ? -0.503 14.356 -18.743 1.00 65.75 224 LYS A N 1
ATOM 1828 C CA . LYS A 1 224 ? -0.434 14.398 -20.217 1.00 65.75 224 LYS A CA 1
ATOM 1829 C C . LYS A 1 224 ? -1.541 13.610 -20.918 1.00 65.75 224 LYS A C 1
ATOM 1831 O O . LYS A 1 224 ? -1.699 13.736 -22.131 1.00 65.75 224 LYS A O 1
ATOM 1836 N N . ASN A 1 225 ? -2.303 12.790 -20.192 1.00 72.50 225 ASN A N 1
ATOM 1837 C CA . ASN A 1 225 ? -3.295 11.904 -20.791 1.00 72.50 225 ASN A CA 1
ATOM 1838 C C . ASN A 1 225 ? -4.708 12.492 -20.687 1.00 72.50 225 ASN A C 1
ATOM 1840 O O . ASN A 1 225 ? -5.438 12.236 -19.730 1.00 72.50 225 ASN A O 1
ATOM 1844 N N . ILE A 1 226 ? -5.106 13.248 -21.717 1.00 75.31 226 ILE A N 1
ATOM 1845 C CA . ILE A 1 226 ? -6.421 13.906 -21.802 1.00 75.31 226 ILE A CA 1
ATOM 1846 C C . ILE A 1 226 ? -7.587 12.919 -21.618 1.00 75.31 226 ILE A C 1
ATOM 1848 O O . ILE A 1 226 ? -8.601 13.264 -21.023 1.00 75.31 226 ILE A O 1
ATOM 1852 N N . LYS A 1 227 ? -7.440 11.664 -22.072 1.00 76.88 227 LYS A N 1
ATOM 1853 C CA . LYS A 1 227 ? -8.482 10.634 -21.926 1.00 76.88 227 LYS A CA 1
ATOM 1854 C C . LYS A 1 227 ? -8.680 10.251 -20.463 1.00 76.88 227 LYS A C 1
ATOM 1856 O O . LYS A 1 227 ? -9.812 10.062 -20.037 1.00 76.88 227 LYS A O 1
ATOM 1861 N N . ILE A 1 228 ? -7.586 10.159 -19.706 1.00 72.81 228 ILE A N 1
ATOM 1862 C CA . ILE A 1 228 ? -7.627 9.880 -18.269 1.00 72.81 228 ILE A CA 1
ATOM 1863 C C . ILE A 1 228 ? -8.192 11.082 -17.502 1.00 72.81 228 ILE A C 1
ATOM 1865 O O . ILE A 1 228 ? -8.968 10.888 -16.574 1.00 72.81 228 ILE A O 1
ATOM 1869 N N . GLN A 1 229 ? -7.867 12.312 -17.908 1.00 74.81 229 GLN A N 1
ATOM 1870 C CA . GLN A 1 229 ? -8.433 13.520 -17.292 1.00 74.81 229 GLN A CA 1
ATOM 1871 C C . GLN A 1 229 ? -9.949 13.596 -17.489 1.00 74.81 229 GLN A C 1
ATOM 1873 O O . GLN A 1 229 ? -10.675 13.739 -16.516 1.00 74.81 229 GLN A O 1
ATOM 1878 N N . ILE A 1 230 ? -10.435 13.377 -18.716 1.00 77.75 230 ILE A N 1
ATOM 1879 C CA . ILE A 1 230 ? -11.877 13.309 -19.009 1.00 77.75 230 ILE A CA 1
ATOM 1880 C C . ILE A 1 230 ? -12.557 12.185 -18.213 1.00 77.75 230 ILE A C 1
ATOM 1882 O O . ILE A 1 230 ? -13.704 12.324 -17.801 1.00 77.75 230 ILE A O 1
ATOM 1886 N N . TYR A 1 231 ? -11.863 11.064 -17.999 1.00 75.50 231 TYR A N 1
ATOM 1887 C CA . TYR A 1 231 ? -12.382 9.958 -17.196 1.00 75.50 231 TYR A CA 1
ATOM 1888 C C . TYR A 1 231 ? -12.499 10.305 -15.702 1.00 75.50 231 TYR A C 1
ATOM 1890 O O . TYR A 1 231 ? -13.427 9.845 -15.041 1.00 75.50 231 TYR A O 1
ATOM 1898 N N . LEU A 1 232 ? -11.567 11.103 -15.175 1.00 68.38 232 LEU A N 1
ATOM 1899 C CA . LEU A 1 232 ? -11.529 11.524 -13.773 1.00 68.38 232 LEU A CA 1
ATOM 1900 C C . LEU A 1 232 ? -12.475 12.697 -13.456 1.00 68.38 232 LEU A C 1
ATOM 1902 O O . LEU A 1 232 ? -12.920 12.789 -12.310 1.00 68.38 232 LEU A O 1
ATOM 1906 N N . GLY A 1 233 ? -12.815 13.524 -14.452 1.00 55.69 233 GLY A N 1
ATOM 1907 C CA . GLY A 1 233 ? -13.684 14.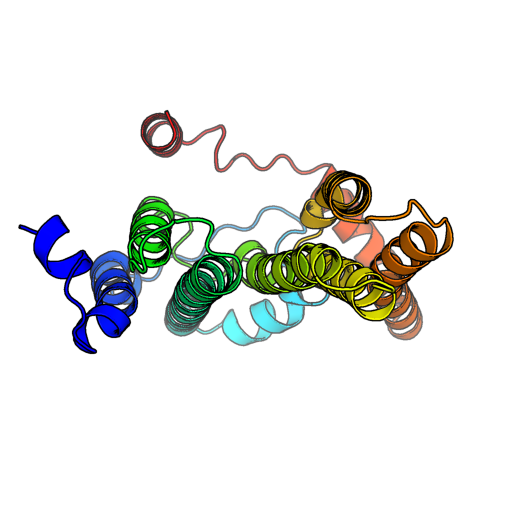700 -14.315 1.00 55.69 233 GLY A CA 1
ATOM 1908 C C . GLY A 1 233 ? -12.934 16.011 -14.484 1.00 55.69 233 GLY A C 1
ATOM 1909 O O . GLY A 1 233 ? -11.990 16.252 -13.700 1.00 55.69 233 GLY A O 1
#